Protein AF-A0A7S4M6W8-F1 (afdb_monomer_lite)

Sequence (230 aa):
HLPHRAFRHGDHRHPLLRFLPRLPRRGLLEPSICRCCLRSYTDGRTRPWEEEPMRSIRCEGPLTSLHRLLPAITWGYAMVDIVDSFTLGNDFLMHGTMLGAVMGTVCELGVPHTITPMLIMEVSTIPLNLTGATFLPQIAILVAQLMFAVLFFIIRILLVPLLWARWVKTFYEEEAIEKDNVCFPHWFIYVVLVFGVLFHSLNFYWFRKVVRKIKRKLVGEEKMTDGKME

Secondary structure (DSSP, 8-state):
---PPP--------GGGS----PPPSSS---HHHHHHHHHHH-----TTS-TTHHHHHHS----HHHHHHHHHHHHHHHHHHHHHHHH-HHHHHHHHHHHHHHHHHHHTT-GGGGHHHHHHHHTHHHHHHTT-TTS-HHHHHHHHHHHHHHIIIIIIIIHHHHHHHHHHHHHHHHHH-TT--SS-TTHHHHHHHHHHHHHHHHHHHHHHHHHHHHHHHHTSS-TT-----

InterPro domains:
  IPR006634 TRAM/LAG1/CLN8 homology domain [PF03798] (69-212)
  IPR050846 TLC domain-containing [PTHR13439] (65-218)

Structure (mmCIF, N/CA/C/O backbone):
data_AF-A0A7S4M6W8-F1
#
_entry.id   AF-A0A7S4M6W8-F1
#
loop_
_atom_site.group_PDB
_atom_site.id
_atom_site.type_symbol
_atom_site.label_atom_id
_atom_site.label_alt_id
_atom_site.label_comp_id
_atom_site.label_asym_id
_atom_site.label_entity_id
_atom_site.label_seq_id
_atom_site.pdbx_PDB_ins_code
_atom_site.Cartn_x
_atom_site.Cartn_y
_atom_site.Cartn_z
_atom_site.occupancy
_atom_site.B_iso_or_equiv
_atom_site.auth_seq_id
_atom_site.auth_comp_id
_atom_site.auth_asym_id
_atom_site.auth_atom_id
_atom_site.pdbx_PDB_model_num
ATOM 1 N N . HIS A 1 1 ? -28.619 -12.827 49.825 1.00 39.78 1 HIS A N 1
ATOM 2 C CA . HIS A 1 1 ? -28.661 -14.082 49.050 1.00 39.78 1 HIS A CA 1
ATOM 3 C C . HIS A 1 1 ? -28.299 -13.800 47.597 1.00 39.78 1 HIS A C 1
ATOM 5 O O . HIS A 1 1 ? -29.129 -13.312 46.845 1.00 39.78 1 HIS A O 1
ATOM 11 N N . LEU A 1 2 ? -27.036 -14.038 47.240 1.00 32.41 2 LEU A N 1
ATOM 12 C CA . LEU A 1 2 ? -26.495 -13.970 45.877 1.00 32.41 2 LEU A CA 1
ATOM 13 C C . LEU A 1 2 ? -26.418 -15.397 45.317 1.00 32.41 2 LEU A C 1
ATOM 15 O O . LEU A 1 2 ? -25.960 -16.277 46.050 1.00 32.41 2 LEU A O 1
ATOM 19 N N . PRO A 1 3 ? -26.789 -15.662 44.053 1.00 46.84 3 PRO A N 1
ATOM 20 C CA . PRO A 1 3 ? -26.442 -16.921 43.426 1.00 46.84 3 PRO A CA 1
ATOM 21 C C . PRO A 1 3 ? -25.065 -16.802 42.764 1.00 46.84 3 PRO A C 1
ATOM 23 O O . PRO A 1 3 ? -24.874 -16.095 41.775 1.00 46.84 3 PRO A O 1
ATOM 26 N N . HIS A 1 4 ? -24.108 -17.541 43.321 1.00 35.59 4 HIS A N 1
ATOM 27 C CA . HIS A 1 4 ? -22.860 -17.910 42.666 1.00 35.59 4 HIS A CA 1
ATOM 28 C C . HIS A 1 4 ? -23.165 -18.686 41.375 1.00 35.59 4 HIS A C 1
ATOM 30 O O . HIS A 1 4 ? -23.693 -19.797 41.426 1.00 35.59 4 HIS A O 1
ATOM 36 N N . ARG A 1 5 ? -22.797 -18.137 40.211 1.00 36.91 5 ARG A N 1
ATOM 37 C CA . ARG A 1 5 ? -22.629 -18.923 38.980 1.00 36.91 5 ARG A CA 1
ATOM 38 C C . ARG A 1 5 ? -21.146 -19.171 38.749 1.00 36.91 5 ARG A C 1
ATOM 40 O O . ARG A 1 5 ? -20.362 -18.244 38.576 1.00 36.91 5 ARG A O 1
ATOM 47 N N . ALA A 1 6 ? -20.802 -20.452 38.783 1.00 36.75 6 ALA A N 1
ATOM 48 C CA . ALA A 1 6 ? -19.480 -20.995 38.545 1.00 36.75 6 ALA A CA 1
ATOM 49 C C . ALA A 1 6 ? -18.972 -20.645 37.136 1.00 36.75 6 ALA A C 1
ATOM 51 O O . ALA A 1 6 ? -19.606 -20.978 36.133 1.00 36.75 6 ALA A O 1
ATOM 52 N N . PHE A 1 7 ? -17.799 -20.018 37.075 1.00 34.72 7 PHE A N 1
ATOM 53 C CA . PHE A 1 7 ? -16.993 -19.922 35.865 1.00 34.72 7 PHE A CA 1
ATOM 54 C C . PHE A 1 7 ? -16.335 -21.287 35.623 1.00 34.72 7 PHE A C 1
ATOM 56 O O . PHE A 1 7 ? -15.444 -21.700 36.363 1.00 34.72 7 PHE A O 1
ATOM 63 N N . ARG A 1 8 ? -16.790 -22.013 34.595 1.00 33.91 8 ARG A N 1
ATOM 64 C CA . ARG A 1 8 ? -16.026 -23.134 34.034 1.00 33.91 8 ARG A CA 1
ATOM 65 C C . ARG A 1 8 ? -14.854 -22.554 33.251 1.00 33.91 8 ARG A C 1
ATOM 67 O O . ARG A 1 8 ? -15.070 -21.826 32.286 1.00 33.91 8 ARG A O 1
ATOM 74 N N . HIS A 1 9 ? -13.636 -22.924 33.633 1.00 38.00 9 HIS A N 1
ATOM 75 C CA . HIS A 1 9 ? -12.463 -22.810 32.773 1.00 38.00 9 HIS A CA 1
ATOM 76 C C . HIS A 1 9 ? -12.673 -23.698 31.539 1.00 38.00 9 HIS A C 1
ATOM 78 O O . HIS A 1 9 ? -12.485 -24.912 31.586 1.00 38.00 9 HIS A O 1
ATOM 84 N N . GLY A 1 10 ? -13.137 -23.087 30.451 1.00 36.44 10 GLY A N 1
ATOM 85 C CA . GLY A 1 10 ? -13.093 -23.671 29.119 1.00 36.44 10 GLY A CA 1
ATOM 86 C C . GLY A 1 10 ? -11.671 -23.563 28.586 1.00 36.44 10 GLY A C 1
ATOM 87 O O . GLY A 1 10 ? -11.146 -22.464 28.431 1.00 36.44 10 GLY A O 1
ATOM 88 N N . ASP A 1 11 ? -11.055 -24.715 28.352 1.00 40.75 11 ASP A N 1
ATOM 89 C CA . ASP A 1 11 ? -9.754 -24.889 27.716 1.00 40.75 11 ASP A CA 1
ATOM 90 C C . ASP A 1 11 ? -9.796 -24.277 26.297 1.00 40.75 11 ASP A C 1
ATOM 92 O O . ASP A 1 11 ? -10.272 -24.895 25.342 1.00 40.75 11 ASP A O 1
ATOM 96 N N . HIS A 1 12 ? -9.365 -23.017 26.159 1.00 41.38 12 HIS A N 1
ATOM 97 C CA . HIS A 1 12 ? -9.234 -22.318 24.879 1.00 41.38 12 HIS A CA 1
ATOM 98 C C . HIS A 1 12 ? -8.001 -22.833 24.125 1.00 41.38 12 HIS A C 1
ATOM 100 O O . HIS A 1 12 ? -7.010 -22.132 23.929 1.00 41.38 12 HIS A O 1
ATOM 106 N N . ARG A 1 13 ? -8.072 -24.072 23.637 1.00 40.22 13 ARG A N 1
ATOM 107 C CA . ARG A 1 13 ? -7.228 -24.479 22.513 1.00 40.22 13 ARG A CA 1
ATOM 108 C C . ARG A 1 13 ? -7.772 -23.802 21.262 1.00 40.22 13 ARG A C 1
ATOM 110 O O . ARG A 1 13 ? -8.852 -24.141 20.783 1.00 40.22 13 ARG A O 1
ATOM 117 N N . HIS A 1 14 ? -7.026 -22.821 20.759 1.00 39.66 14 HIS A N 1
ATOM 118 C CA . HIS A 1 14 ? -7.289 -22.146 19.490 1.00 39.66 14 HIS A CA 1
ATOM 119 C C . HIS A 1 14 ? -7.621 -23.165 18.375 1.00 39.66 14 HIS A C 1
ATOM 121 O O . HIS A 1 14 ? -6.799 -24.039 18.090 1.00 39.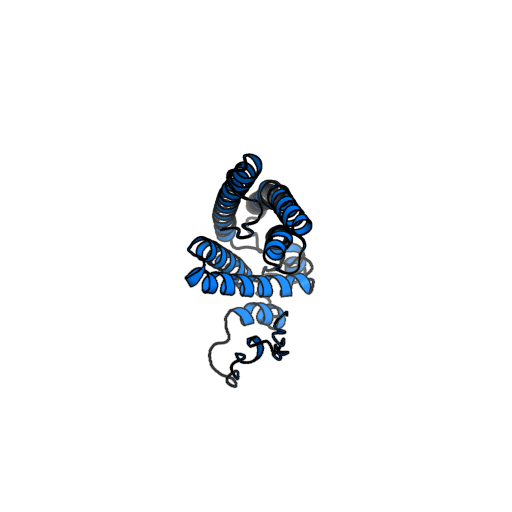66 14 HIS A O 1
ATOM 127 N N . PRO A 1 15 ? -8.771 -23.046 17.684 1.00 43.31 15 PRO A N 1
ATOM 128 C CA . PRO A 1 15 ? -9.118 -23.926 16.566 1.00 43.31 15 PRO A CA 1
ATOM 129 C C . PRO A 1 15 ? -8.304 -23.661 15.281 1.00 43.31 15 PRO A C 1
ATOM 131 O O . PRO A 1 15 ? -8.446 -24.395 14.306 1.00 43.31 15 PRO A O 1
ATOM 134 N N . LEU A 1 16 ? -7.397 -22.678 15.277 1.00 40.50 16 LEU A N 1
ATOM 135 C CA . LEU A 1 16 ? -6.610 -22.283 14.099 1.00 40.50 16 LEU A CA 1
ATOM 136 C C . LEU A 1 16 ? -5.467 -23.242 13.714 1.00 40.50 16 LEU A C 1
ATOM 138 O O . LEU A 1 16 ? -4.883 -23.081 12.650 1.00 40.50 16 LEU A O 1
ATOM 142 N N . LEU A 1 17 ? -5.168 -24.271 14.513 1.00 39.12 17 LEU A N 1
ATOM 143 C CA . LEU A 1 17 ? -4.114 -25.253 14.196 1.00 39.12 17 LEU A CA 1
ATOM 144 C C . LEU A 1 17 ? -4.630 -26.589 13.630 1.00 39.12 17 LEU A C 1
ATOM 146 O O . LEU A 1 17 ? -3.831 -27.483 13.361 1.00 39.12 17 LEU A O 1
ATOM 150 N N . ARG A 1 18 ? -5.946 -26.751 13.412 1.00 38.97 18 ARG A N 1
ATOM 151 C CA . ARG A 1 18 ? -6.527 -27.981 12.821 1.00 38.97 18 ARG A CA 1
ATOM 152 C C . ARG A 1 18 ? -6.808 -27.920 11.318 1.00 38.97 18 ARG A C 1
ATOM 154 O O . ARG A 1 18 ? -7.205 -28.934 10.755 1.00 38.97 18 ARG A O 1
ATOM 161 N N . PHE A 1 19 ? -6.539 -26.792 10.665 1.00 41.28 19 PHE A N 1
ATOM 162 C CA . PHE A 1 19 ? -6.680 -26.626 9.214 1.00 41.28 19 PHE A CA 1
ATOM 163 C C . PHE A 1 19 ? -5.331 -26.436 8.506 1.00 41.28 19 PHE A C 1
ATOM 165 O O . PHE A 1 19 ? -5.226 -25.679 7.549 1.00 41.28 19 PHE A O 1
ATOM 172 N N . LEU A 1 20 ? -4.287 -27.145 8.946 1.00 35.25 20 LEU A N 1
ATOM 173 C CA . LEU A 1 20 ? -3.143 -27.409 8.073 1.00 35.25 20 LEU A CA 1
ATOM 174 C C . LEU A 1 20 ? -3.457 -28.683 7.276 1.00 35.25 20 LEU A C 1
ATOM 176 O O . LEU A 1 20 ? -3.350 -29.781 7.835 1.00 35.25 20 LEU A O 1
ATOM 180 N N . PRO A 1 21 ? -3.902 -28.585 6.007 1.00 38.28 21 PRO A N 1
ATOM 181 C CA . PRO A 1 21 ? -4.079 -29.765 5.177 1.00 38.28 21 PRO A CA 1
ATOM 182 C C . PRO A 1 21 ? -2.747 -30.514 5.092 1.00 38.28 21 PRO A C 1
ATOM 184 O O . PRO A 1 21 ? -1.687 -29.914 4.909 1.00 38.28 21 PRO A O 1
ATOM 187 N N . ARG A 1 22 ? -2.800 -31.844 5.231 1.00 39.38 22 ARG A N 1
ATOM 188 C CA . ARG A 1 22 ? -1.673 -32.720 4.899 1.00 39.38 22 ARG A CA 1
ATOM 189 C C . ARG A 1 22 ? -1.310 -32.455 3.439 1.00 39.38 22 ARG A C 1
ATOM 191 O O . ARG A 1 22 ? -2.032 -32.881 2.542 1.00 39.38 22 ARG A O 1
ATOM 198 N N . LEU A 1 23 ? -0.224 -31.713 3.227 1.00 37.19 23 LEU A N 1
ATOM 199 C CA . LEU A 1 23 ? 0.267 -31.361 1.901 1.00 37.19 23 LEU A CA 1
ATOM 200 C C . LEU A 1 23 ? 0.538 -32.649 1.102 1.00 37.19 23 LEU A C 1
ATOM 202 O O . LEU A 1 23 ? 1.263 -33.524 1.592 1.00 37.19 23 LEU A O 1
ATOM 206 N N . PRO A 1 24 ? -0.041 -32.798 -0.102 1.00 39.66 24 PRO A N 1
ATOM 207 C CA . PRO A 1 24 ? 0.213 -33.950 -0.948 1.00 39.66 24 PRO A CA 1
ATOM 208 C C . PRO A 1 24 ? 1.688 -33.969 -1.365 1.00 39.66 24 PRO A C 1
ATOM 210 O O . PRO A 1 24 ? 2.269 -32.959 -1.767 1.00 39.66 24 PRO A O 1
ATOM 213 N N . ARG A 1 25 ? 2.313 -35.144 -1.247 1.00 49.31 25 ARG A N 1
ATOM 214 C CA . ARG A 1 25 ? 3.680 -35.388 -1.717 1.00 49.31 25 ARG A CA 1
ATOM 215 C C . ARG A 1 25 ? 3.741 -35.196 -3.235 1.00 49.31 25 ARG A C 1
ATOM 217 O O . ARG A 1 25 ? 3.102 -35.948 -3.956 1.00 49.31 25 ARG A O 1
ATOM 224 N N . ARG A 1 26 ? 4.582 -34.241 -3.656 1.00 48.56 26 ARG A N 1
ATOM 225 C CA . ARG A 1 26 ? 5.278 -34.122 -4.954 1.00 48.56 26 ARG A CA 1
ATOM 226 C C . ARG A 1 26 ? 4.415 -34.401 -6.196 1.00 48.56 26 ARG A C 1
ATOM 228 O O . ARG A 1 26 ? 4.288 -35.549 -6.601 1.00 48.56 26 ARG A O 1
ATOM 235 N N . GLY A 1 27 ? 3.948 -33.345 -6.870 1.00 50.72 27 GLY A N 1
ATOM 236 C CA . GLY A 1 27 ? 3.646 -33.460 -8.305 1.00 50.72 27 GLY A CA 1
ATOM 237 C C . GLY A 1 27 ? 2.566 -32.562 -8.905 1.00 50.72 27 GLY A C 1
ATOM 238 O O . GLY A 1 27 ? 2.425 -32.579 -10.121 1.00 50.72 27 GLY A O 1
ATOM 239 N N . LEU A 1 28 ? 1.814 -31.775 -8.132 1.00 44.62 28 LEU A N 1
ATOM 240 C CA . LEU A 1 28 ? 0.745 -30.938 -8.689 1.00 44.62 28 LEU A CA 1
ATOM 241 C C . LEU A 1 28 ? 0.795 -29.518 -8.139 1.00 44.62 28 LEU A C 1
ATOM 243 O O . LEU A 1 28 ? 0.773 -29.327 -6.929 1.00 44.62 28 LEU A O 1
ATOM 247 N N . LEU A 1 29 ? 0.854 -28.565 -9.076 1.00 43.75 29 LEU A N 1
ATOM 248 C CA . LEU A 1 29 ? 0.891 -27.119 -8.881 1.00 43.75 29 LEU A CA 1
ATOM 249 C C . LEU A 1 29 ? 1.910 -26.674 -7.830 1.00 43.75 29 LEU A C 1
ATOM 251 O O . LEU A 1 29 ? 1.569 -26.460 -6.671 1.00 43.75 29 LEU A O 1
ATOM 255 N N . GLU A 1 30 ? 3.152 -26.426 -8.254 1.00 42.91 30 GLU A N 1
ATOM 256 C CA . GLU A 1 30 ? 3.925 -25.401 -7.553 1.00 42.91 30 GLU A CA 1
ATOM 257 C C . GLU A 1 30 ? 3.116 -24.101 -7.642 1.00 42.91 30 GLU A C 1
ATOM 259 O O . GLU A 1 30 ? 2.930 -23.588 -8.756 1.00 42.91 30 GLU A O 1
ATOM 264 N N . PRO A 1 31 ? 2.605 -23.573 -6.515 1.00 52.12 31 PRO A N 1
ATOM 265 C CA . PRO A 1 31 ? 1.952 -22.281 -6.531 1.00 52.12 31 PRO A CA 1
ATOM 266 C C . PRO A 1 31 ? 2.977 -21.289 -7.081 1.00 52.12 31 PRO A C 1
ATOM 268 O O . PRO A 1 31 ? 4.129 -21.292 -6.644 1.00 52.12 31 PRO A O 1
ATOM 271 N N . SER A 1 32 ? 2.584 -20.441 -8.029 1.00 52.75 32 SER A N 1
ATOM 272 C CA . SER A 1 32 ? 3.410 -19.342 -8.560 1.00 52.75 32 SER A CA 1
ATOM 273 C C . SER A 1 32 ? 4.085 -18.516 -7.451 1.00 52.75 32 SER A C 1
ATOM 275 O O . SER A 1 32 ? 5.191 -18.021 -7.635 1.00 52.75 32 SER A O 1
ATOM 277 N N . ILE A 1 33 ? 3.475 -18.493 -6.262 1.00 52.38 33 ILE A N 1
ATOM 278 C CA . ILE A 1 33 ? 3.997 -17.951 -5.000 1.00 52.38 33 ILE A CA 1
ATOM 279 C C . ILE A 1 33 ? 5.397 -18.496 -4.661 1.00 52.38 33 ILE A C 1
ATOM 281 O O . ILE A 1 33 ? 6.290 -17.733 -4.303 1.00 52.38 33 ILE A O 1
ATOM 285 N N . CYS A 1 34 ? 5.622 -19.808 -4.802 1.00 50.84 34 CYS A N 1
ATOM 286 C CA . CYS A 1 34 ? 6.923 -20.423 -4.529 1.00 50.84 34 CYS A CA 1
ATOM 287 C C . CYS A 1 34 ? 7.956 -20.060 -5.595 1.00 50.84 34 CYS A C 1
ATOM 289 O O . CYS A 1 34 ? 9.140 -19.961 -5.284 1.00 50.84 34 CYS A O 1
ATOM 291 N N . ARG A 1 35 ? 7.523 -19.798 -6.834 1.00 58.22 35 ARG A N 1
ATOM 292 C CA . ARG A 1 35 ? 8.435 -19.517 -7.944 1.00 58.22 35 ARG A CA 1
ATOM 293 C C . ARG A 1 35 ? 9.221 -18.225 -7.735 1.00 58.22 35 ARG A C 1
ATOM 295 O O . ARG A 1 35 ? 10.394 -18.221 -8.063 1.00 58.22 35 ARG A O 1
ATOM 302 N N . CYS A 1 36 ? 8.679 -17.185 -7.104 1.00 56.88 36 CYS A N 1
ATOM 303 C CA . CYS A 1 36 ? 9.479 -15.982 -6.820 1.00 56.88 36 CYS A CA 1
ATOM 304 C C . CYS A 1 36 ? 10.495 -16.151 -5.698 1.00 56.88 36 CYS A C 1
ATOM 306 O O . CYS A 1 36 ? 11.610 -15.648 -5.807 1.00 56.88 36 CYS A O 1
ATOM 308 N N . CYS A 1 37 ? 10.162 -16.907 -4.651 1.00 55.12 37 CYS A N 1
ATOM 309 C CA . CYS A 1 37 ? 11.130 -17.213 -3.598 1.00 55.12 37 CYS A CA 1
ATOM 310 C C . CYS A 1 37 ? 12.209 -18.202 -4.074 1.00 55.12 37 CYS A C 1
ATOM 312 O O . CYS A 1 37 ? 13.367 -18.071 -3.681 1.00 55.12 37 CYS A O 1
ATOM 314 N N . LEU A 1 38 ? 11.851 -19.170 -4.928 1.00 53.84 38 LEU A N 1
ATOM 315 C CA . LEU A 1 38 ? 12.763 -20.205 -5.429 1.00 53.84 38 LEU A CA 1
ATOM 316 C C . LEU A 1 38 ? 13.567 -19.778 -6.662 1.00 53.84 38 LEU A C 1
ATOM 318 O O . LEU A 1 38 ? 14.723 -20.183 -6.778 1.00 53.84 38 LEU A O 1
ATOM 322 N N . ARG A 1 39 ? 13.025 -18.952 -7.568 1.00 54.88 39 ARG A N 1
ATOM 323 C CA . ARG A 1 39 ? 13.734 -18.508 -8.785 1.00 54.88 39 ARG A CA 1
ATOM 324 C C . ARG A 1 39 ? 14.909 -17.595 -8.448 1.00 54.88 39 ARG A C 1
ATOM 326 O O . ARG A 1 39 ? 15.982 -17.803 -9.00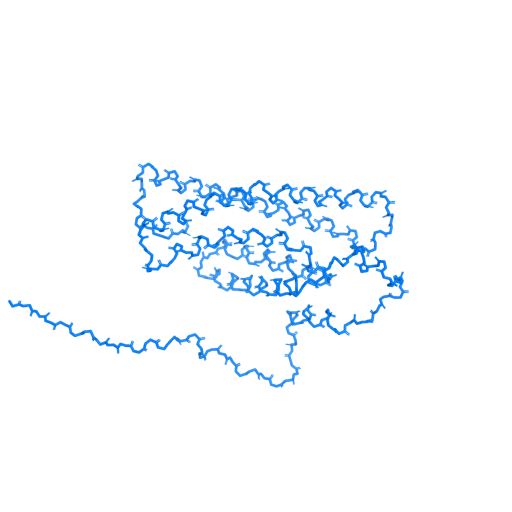0 1.00 54.88 39 ARG A O 1
ATOM 333 N N . SER A 1 40 ? 14.776 -16.722 -7.443 1.00 50.78 40 SER A N 1
ATOM 334 C CA . SER A 1 40 ? 15.923 -15.982 -6.883 1.00 50.78 40 SER A CA 1
ATOM 335 C C . SER A 1 40 ? 17.007 -16.878 -6.267 1.00 50.78 40 SER A C 1
ATOM 337 O O . SER A 1 40 ? 18.100 -16.390 -6.002 1.00 50.78 40 SER A O 1
ATOM 339 N N . TYR A 1 41 ? 16.723 -18.155 -5.990 1.00 48.66 41 TYR A N 1
ATOM 340 C CA . TYR A 1 41 ? 17.685 -19.082 -5.386 1.00 48.66 41 TYR A CA 1
ATOM 341 C C . TYR A 1 41 ? 18.287 -20.077 -6.390 1.00 48.66 41 TYR A C 1
ATOM 343 O O . TYR A 1 41 ? 19.358 -20.621 -6.143 1.00 48.66 41 TYR A O 1
ATOM 351 N N . THR A 1 42 ? 17.605 -20.345 -7.506 1.00 50.75 42 THR A N 1
ATOM 352 C CA . THR A 1 42 ? 17.945 -21.456 -8.415 1.00 50.75 42 THR A CA 1
ATOM 353 C C . THR A 1 42 ? 18.375 -21.012 -9.809 1.00 50.75 42 THR A C 1
ATOM 355 O O . THR A 1 42 ? 19.039 -21.784 -10.500 1.00 50.75 42 THR A O 1
ATOM 358 N N . ASP A 1 43 ? 18.056 -19.784 -10.223 1.00 48.81 43 ASP A N 1
ATOM 359 C CA . ASP A 1 43 ? 18.339 -19.301 -11.574 1.00 48.81 43 ASP A CA 1
ATOM 360 C C . ASP A 1 43 ? 19.615 -18.447 -11.605 1.00 48.81 43 ASP A C 1
ATOM 362 O O . ASP A 1 43 ? 19.593 -17.249 -11.852 1.00 48.81 43 ASP A O 1
ATOM 366 N N . GLY A 1 44 ? 20.756 -19.095 -11.366 1.00 48.94 44 GLY A N 1
ATOM 367 C CA . GLY A 1 44 ? 22.075 -18.571 -11.739 1.00 48.94 44 GLY A CA 1
ATOM 368 C C . GLY A 1 44 ? 22.351 -18.668 -13.249 1.00 48.94 44 GLY A C 1
ATOM 369 O O . GLY A 1 44 ? 23.509 -18.665 -13.657 1.00 48.94 44 GLY A O 1
ATOM 370 N N . ARG A 1 45 ? 21.320 -18.830 -14.098 1.00 46.84 45 ARG A N 1
ATOM 371 C CA . ARG A 1 45 ? 21.474 -18.762 -15.556 1.00 46.84 45 ARG A CA 1
ATOM 372 C C . ARG A 1 45 ? 21.289 -17.319 -15.993 1.00 46.84 45 ARG A C 1
ATOM 374 O O . ARG A 1 45 ? 20.191 -16.850 -16.287 1.00 46.84 45 ARG A O 1
ATOM 381 N N . THR A 1 46 ? 22.416 -16.632 -16.024 1.00 46.38 46 THR A N 1
ATOM 382 C CA . THR A 1 46 ? 22.631 -15.370 -16.719 1.00 46.38 46 THR A CA 1
ATOM 383 C C . THR A 1 46 ? 21.952 -15.378 -18.092 1.00 46.38 46 THR A C 1
ATOM 385 O O . THR A 1 46 ? 22.133 -16.287 -18.906 1.00 46.38 46 THR A O 1
ATOM 388 N N . ARG A 1 47 ? 21.146 -14.344 -18.372 1.00 48.72 47 ARG A N 1
ATOM 389 C CA . ARG A 1 47 ? 20.821 -14.009 -19.762 1.00 48.72 47 ARG A CA 1
ATOM 390 C C . ARG A 1 47 ? 22.156 -13.655 -20.445 1.00 48.72 47 ARG A C 1
ATOM 392 O O . ARG A 1 47 ? 22.905 -12.889 -19.849 1.00 48.72 47 ARG A O 1
ATOM 399 N N . PRO A 1 48 ? 22.466 -14.168 -21.649 1.00 50.97 48 PRO A N 1
ATOM 400 C CA . PRO A 1 48 ? 23.810 -14.082 -22.238 1.00 50.97 48 PRO A CA 1
ATOM 401 C C . PRO A 1 48 ? 24.321 -12.671 -22.585 1.00 50.97 48 PRO A C 1
ATOM 403 O O . PRO A 1 48 ? 25.420 -12.549 -23.112 1.00 50.97 48 PRO A O 1
ATOM 406 N N . TRP A 1 49 ? 23.532 -11.621 -22.354 1.00 49.16 49 TRP A N 1
ATOM 407 C CA . TRP A 1 49 ? 23.745 -10.295 -22.944 1.00 49.16 49 TRP A CA 1
ATOM 408 C C . TRP A 1 49 ? 24.174 -9.218 -21.940 1.00 49.16 49 TRP A C 1
ATOM 410 O O . TRP A 1 49 ? 24.414 -8.088 -22.346 1.00 49.16 49 TRP A O 1
ATOM 420 N N . GLU A 1 50 ? 24.286 -9.549 -20.652 1.00 50.50 50 GLU A N 1
ATOM 421 C CA . GLU A 1 50 ? 24.857 -8.654 -19.641 1.00 50.50 50 GLU A CA 1
ATOM 422 C C . GLU A 1 50 ? 25.866 -9.413 -18.789 1.00 50.50 50 GLU A C 1
ATOM 424 O O . GLU A 1 50 ? 25.519 -10.361 -18.082 1.00 50.50 50 GLU A O 1
ATOM 429 N N . GLU A 1 51 ? 27.121 -8.979 -18.855 1.00 50.28 51 GLU A N 1
ATOM 430 C CA . GLU A 1 51 ? 28.172 -9.457 -17.970 1.00 50.28 51 GLU A CA 1
ATOM 431 C C . GLU A 1 51 ? 27.877 -8.971 -16.539 1.00 50.28 51 GLU A C 1
ATOM 433 O O . GLU A 1 51 ? 27.746 -7.772 -16.264 1.00 50.28 51 GLU A O 1
ATOM 438 N N . GLU A 1 52 ? 27.759 -9.907 -15.593 1.00 42.69 52 GLU A N 1
ATOM 439 C CA . GLU A 1 52 ? 27.927 -9.569 -14.180 1.00 42.69 52 GLU A CA 1
ATOM 440 C C . GLU A 1 52 ? 29.313 -8.921 -14.011 1.00 42.69 52 GLU A C 1
ATOM 442 O O . GLU A 1 52 ? 30.282 -9.417 -14.589 1.00 42.69 52 GLU A O 1
ATOM 447 N N . PRO A 1 53 ? 29.446 -7.806 -13.267 1.00 53.84 53 PRO A N 1
ATOM 448 C CA . PRO A 1 53 ? 28.607 -7.403 -12.133 1.00 53.84 53 PRO A CA 1
ATOM 449 C C . PRO A 1 53 ? 27.663 -6.211 -12.386 1.00 53.84 53 PRO A C 1
ATOM 451 O O . PRO A 1 53 ? 26.910 -5.833 -11.488 1.00 53.84 53 PRO A O 1
ATOM 454 N N . MET A 1 54 ? 27.685 -5.595 -13.572 1.00 52.12 54 MET A N 1
ATOM 455 C CA . MET A 1 54 ? 27.016 -4.303 -13.817 1.00 52.12 54 MET A CA 1
ATOM 456 C C . MET A 1 54 ? 25.494 -4.379 -13.666 1.00 52.12 54 MET A C 1
ATOM 458 O O . MET A 1 54 ? 24.885 -3.467 -13.108 1.00 52.12 54 MET A O 1
ATOM 462 N N . ARG A 1 55 ? 24.895 -5.500 -14.075 1.00 58.16 55 ARG A N 1
ATOM 463 C CA . ARG A 1 55 ? 23.461 -5.765 -13.919 1.00 58.16 55 ARG A CA 1
ATOM 464 C C . ARG A 1 55 ? 23.032 -5.830 -12.455 1.00 58.16 55 ARG A C 1
ATOM 466 O O . ARG A 1 55 ? 22.022 -5.240 -12.089 1.00 58.16 55 ARG A O 1
ATOM 473 N N . SER A 1 56 ? 23.810 -6.506 -11.610 1.00 55.69 56 SER A N 1
ATOM 474 C CA . SER A 1 56 ? 23.524 -6.575 -10.175 1.00 55.69 56 SER A CA 1
ATOM 475 C C . SER A 1 56 ? 23.674 -5.191 -9.538 1.00 55.69 56 SER A C 1
ATOM 477 O O . SER A 1 56 ? 22.793 -4.734 -8.827 1.00 55.69 56 SER A O 1
ATOM 479 N N . ILE A 1 57 ? 24.721 -4.447 -9.902 1.00 57.09 57 ILE A N 1
ATOM 480 C CA . ILE A 1 57 ? 24.982 -3.106 -9.359 1.00 57.09 57 ILE A CA 1
ATOM 481 C C . ILE A 1 57 ? 23.908 -2.080 -9.772 1.00 57.09 57 ILE A C 1
ATOM 483 O O . ILE A 1 57 ? 23.551 -1.226 -8.961 1.00 57.09 57 ILE A O 1
ATOM 487 N N . ARG A 1 58 ? 23.395 -2.141 -11.011 1.00 63.25 58 ARG A N 1
ATOM 488 C CA . ARG A 1 58 ? 22.387 -1.195 -11.528 1.00 63.25 58 ARG A CA 1
ATOM 489 C C . ARG A 1 58 ? 20.943 -1.620 -11.249 1.00 63.25 58 ARG A C 1
ATOM 491 O O . ARG A 1 58 ? 20.130 -0.774 -10.896 1.00 63.25 58 ARG A O 1
ATOM 498 N N . CYS A 1 59 ? 20.620 -2.904 -11.404 1.00 66.31 59 CYS A N 1
ATOM 499 C CA . CYS A 1 59 ? 19.241 -3.402 -11.396 1.00 66.31 59 CYS A CA 1
ATOM 500 C C . CYS A 1 59 ? 18.873 -4.201 -10.138 1.00 66.31 59 CYS A C 1
ATOM 502 O O . CYS A 1 59 ? 17.689 -4.371 -9.854 1.00 66.31 59 CYS A O 1
ATOM 504 N N . GLU A 1 60 ? 19.848 -4.715 -9.384 1.00 65.69 60 GLU A N 1
ATOM 505 C CA . GLU A 1 60 ? 19.617 -5.505 -8.172 1.00 65.69 60 GLU A CA 1
ATOM 506 C C . GLU A 1 60 ? 20.251 -4.802 -6.970 1.00 65.69 60 GLU A C 1
ATOM 508 O O . GLU A 1 60 ? 21.345 -5.134 -6.517 1.00 65.69 60 GLU A O 1
ATOM 513 N N . GLY A 1 61 ? 19.541 -3.820 -6.403 1.00 64.50 61 GLY A N 1
ATOM 514 C CA . GLY A 1 61 ? 19.961 -3.225 -5.131 1.00 64.50 61 GLY A CA 1
ATOM 515 C C . GLY A 1 61 ? 20.255 -4.306 -4.072 1.00 64.50 61 GLY A C 1
ATOM 516 O O . GLY A 1 61 ? 19.709 -5.410 -4.161 1.00 64.50 61 GLY A O 1
ATOM 517 N N . PRO A 1 62 ? 21.092 -4.027 -3.053 1.00 65.25 62 PRO A N 1
ATOM 518 C CA . PRO A 1 62 ? 21.558 -5.035 -2.101 1.00 65.25 62 PRO A CA 1
ATOM 519 C C . PRO A 1 62 ? 20.381 -5.798 -1.480 1.00 65.25 62 PRO A C 1
ATOM 521 O O . PRO A 1 62 ? 19.637 -5.283 -0.640 1.00 65.25 62 PRO A O 1
ATOM 524 N N . LEU A 1 63 ? 20.206 -7.047 -1.916 1.00 66.69 63 LEU A N 1
ATOM 525 C CA . LEU A 1 63 ? 19.109 -7.909 -1.497 1.00 66.69 63 LEU A CA 1
ATOM 526 C C . LEU A 1 63 ? 19.357 -8.368 -0.062 1.00 66.69 63 LEU A C 1
ATOM 528 O O . LEU A 1 63 ? 19.976 -9.403 0.183 1.00 66.69 63 LEU A O 1
ATOM 532 N N . THR A 1 64 ? 18.849 -7.615 0.909 1.00 80.75 64 THR A N 1
ATOM 533 C CA . THR A 1 64 ? 18.781 -8.125 2.282 1.00 80.75 64 THR A CA 1
ATOM 534 C C . THR A 1 64 ? 17.728 -9.234 2.365 1.00 80.75 64 THR A C 1
ATOM 536 O O . THR A 1 64 ? 16.756 -9.246 1.605 1.00 80.75 64 THR A O 1
ATOM 539 N N . SER A 1 65 ? 17.867 -10.155 3.324 1.00 82.44 65 SER A N 1
ATOM 540 C CA . SER A 1 65 ? 16.871 -11.215 3.564 1.00 82.44 65 SER A CA 1
ATOM 541 C C . SER A 1 65 ? 15.451 -10.661 3.750 1.00 82.44 65 SER A C 1
ATOM 543 O O . SER A 1 65 ? 14.475 -11.305 3.369 1.00 82.44 65 SER A O 1
ATOM 545 N N . LEU A 1 66 ? 15.337 -9.435 4.271 1.00 81.00 66 LEU A N 1
ATOM 546 C CA . LEU A 1 66 ? 14.069 -8.736 4.455 1.00 81.00 66 LEU A CA 1
ATOM 547 C C . LEU A 1 66 ? 13.383 -8.406 3.118 1.00 81.00 66 LEU A C 1
ATOM 549 O O . LEU A 1 66 ? 12.183 -8.627 2.995 1.00 81.00 66 LEU A O 1
ATOM 553 N N . HIS A 1 67 ? 14.133 -7.967 2.100 1.00 78.81 67 HIS A N 1
ATOM 554 C CA . HIS A 1 67 ? 13.591 -7.647 0.769 1.00 78.81 67 HIS A CA 1
ATOM 555 C C . HIS A 1 67 ? 12.998 -8.869 0.057 1.00 78.81 67 HIS A C 1
ATOM 557 O O . HIS A 1 67 ? 12.143 -8.724 -0.810 1.00 78.81 67 HIS A O 1
ATOM 563 N N . ARG A 1 68 ? 13.439 -10.077 0.426 1.00 77.81 68 ARG A N 1
ATOM 564 C CA . ARG A 1 68 ? 12.904 -11.335 -0.113 1.00 77.81 68 ARG A CA 1
ATOM 565 C C . ARG A 1 68 ? 11.667 -11.806 0.646 1.00 77.81 68 ARG A C 1
ATOM 567 O O . ARG A 1 68 ? 10.735 -12.323 0.041 1.00 77.81 68 ARG A O 1
ATOM 574 N N . LEU A 1 69 ? 11.670 -11.641 1.968 1.00 84.56 69 LEU A N 1
ATOM 575 C CA . LEU A 1 69 ? 10.589 -12.107 2.833 1.00 84.56 69 LEU A CA 1
ATOM 576 C C . LEU A 1 69 ? 9.341 -11.226 2.719 1.00 84.56 69 LEU A C 1
ATOM 578 O O . LEU A 1 69 ? 8.222 -11.732 2.697 1.00 84.56 69 LEU A O 1
ATOM 582 N N . LEU A 1 70 ? 9.542 -9.913 2.640 1.00 85.06 70 LEU A N 1
ATOM 583 C CA . LEU A 1 70 ? 8.470 -8.931 2.687 1.00 85.06 70 LEU A CA 1
ATOM 584 C C . LEU A 1 70 ? 7.417 -9.116 1.573 1.00 85.06 70 LEU A C 1
ATOM 586 O O . LEU A 1 70 ? 6.252 -9.293 1.919 1.00 85.06 70 LEU A O 1
ATOM 590 N N . PRO A 1 71 ? 7.768 -9.199 0.273 1.00 84.31 71 PRO A N 1
ATOM 591 C CA . PRO A 1 71 ? 6.771 -9.400 -0.783 1.00 84.31 71 PRO A CA 1
ATOM 592 C C . PRO A 1 71 ? 5.993 -10.712 -0.657 1.00 84.31 71 PRO A C 1
ATOM 594 O O . PR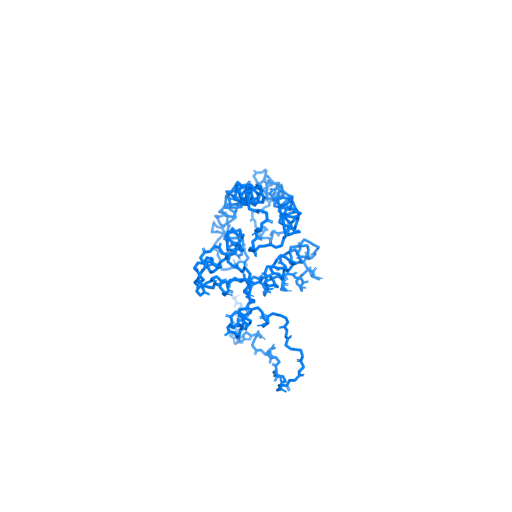O A 1 71 ? 4.820 -10.763 -1.010 1.00 84.31 71 PRO A O 1
ATOM 597 N N . ALA A 1 72 ? 6.615 -11.772 -0.130 1.00 85.31 72 ALA A N 1
ATOM 598 C CA . ALA A 1 72 ? 5.933 -13.044 0.101 1.00 85.31 72 ALA A CA 1
ATOM 599 C C . ALA A 1 72 ? 4.886 -12.932 1.221 1.00 85.31 72 ALA A C 1
ATOM 601 O O . ALA A 1 72 ? 3.778 -13.453 1.090 1.00 85.31 72 ALA A O 1
ATOM 602 N N . ILE A 1 73 ? 5.214 -12.215 2.301 1.00 88.50 73 ILE A N 1
ATOM 603 C CA . ILE A 1 73 ? 4.266 -11.911 3.380 1.00 88.50 73 ILE A CA 1
ATOM 604 C C . ILE A 1 73 ? 3.115 -11.056 2.839 1.00 88.50 73 ILE A C 1
ATOM 606 O O . ILE A 1 73 ? 1.950 -11.392 3.048 1.00 88.50 73 ILE A O 1
ATOM 610 N N . THR A 1 74 ? 3.429 -9.997 2.095 1.00 89.44 74 THR A N 1
ATOM 611 C CA . THR A 1 74 ? 2.437 -9.101 1.491 1.00 89.44 74 THR A CA 1
ATOM 612 C C . THR A 1 74 ? 1.532 -9.825 0.497 1.00 89.44 74 THR A C 1
ATOM 614 O O . THR A 1 74 ? 0.326 -9.590 0.482 1.00 89.44 74 THR A O 1
ATOM 617 N N . TRP A 1 75 ? 2.068 -10.772 -0.280 1.00 89.38 75 TRP A N 1
ATOM 618 C CA . TRP A 1 75 ? 1.256 -11.656 -1.118 1.00 89.38 75 TRP A CA 1
ATOM 619 C C . TRP A 1 75 ? 0.247 -12.458 -0.298 1.00 89.38 75 TRP A C 1
ATOM 621 O O . TRP A 1 75 ? -0.920 -12.566 -0.670 1.00 89.38 75 TRP A O 1
ATOM 631 N N . GLY A 1 76 ? 0.696 -13.018 0.828 1.00 90.56 76 GLY A N 1
ATOM 632 C CA . GLY A 1 76 ? -0.165 -13.739 1.760 1.00 90.56 76 GLY A CA 1
ATOM 633 C C . GLY A 1 76 ? -1.311 -12.866 2.268 1.00 90.56 76 GLY A C 1
ATOM 634 O O . GLY A 1 76 ? -2.462 -13.293 2.210 1.00 90.56 76 GLY A O 1
ATOM 635 N N . TYR A 1 77 ? -1.017 -11.629 2.677 1.00 90.00 77 TYR A N 1
ATOM 636 C CA . TYR A 1 77 ? -2.042 -10.662 3.084 1.00 90.00 77 TYR A CA 1
ATOM 637 C C . TYR A 1 77 ? -3.018 -10.328 1.955 1.00 90.00 77 TYR A C 1
ATOM 639 O O . TYR A 1 77 ? -4.222 -10.337 2.185 1.00 90.00 77 TYR A O 1
ATOM 647 N N . ALA A 1 78 ? -2.534 -10.133 0.727 1.00 92.62 78 ALA A N 1
ATOM 648 C CA . ALA A 1 78 ? -3.402 -9.898 -0.426 1.00 92.62 78 ALA A CA 1
ATOM 649 C C . ALA A 1 78 ? -4.407 -11.044 -0.643 1.00 92.62 78 ALA A C 1
ATOM 651 O O . ALA A 1 78 ? -5.571 -10.800 -0.956 1.00 92.62 78 ALA A O 1
ATOM 652 N N . MET A 1 79 ? -3.980 -12.298 -0.454 1.00 94.25 79 MET A N 1
ATOM 653 C CA . MET A 1 79 ? -4.876 -13.456 -0.558 1.00 94.25 79 MET A CA 1
ATOM 654 C C . MET A 1 79 ? -5.904 -13.489 0.574 1.00 94.25 79 MET A C 1
ATOM 656 O O . MET A 1 79 ? -7.068 -13.797 0.322 1.00 94.25 79 MET A O 1
ATOM 660 N N . VAL A 1 80 ? -5.491 -13.164 1.802 1.00 93.44 80 VAL A N 1
ATOM 661 C CA . VAL A 1 80 ? -6.407 -13.070 2.948 1.00 93.44 80 VAL A CA 1
ATOM 662 C C . VAL A 1 80 ? -7.452 -11.982 2.708 1.00 93.44 80 VAL A C 1
ATOM 664 O O . VAL A 1 80 ? -8.633 -12.270 2.844 1.00 93.44 80 VAL A O 1
ATOM 667 N N . ASP A 1 81 ? -7.060 -10.800 2.229 1.00 92.56 81 ASP A N 1
ATOM 668 C CA . ASP A 1 81 ? -7.992 -9.711 1.905 1.00 92.56 81 ASP A CA 1
ATOM 669 C C . ASP A 1 81 ? -9.023 -10.120 0.844 1.00 92.56 81 ASP A C 1
ATOM 671 O O . ASP A 1 81 ? -10.204 -9.787 0.950 1.00 92.56 81 ASP A O 1
ATOM 675 N N . ILE A 1 82 ? -8.605 -10.878 -0.176 1.00 95.12 82 ILE A N 1
ATOM 676 C CA . ILE A 1 82 ? -9.522 -11.402 -1.197 1.00 95.12 82 ILE A CA 1
ATOM 677 C C . ILE A 1 82 ? -10.524 -12.379 -0.572 1.00 95.12 82 ILE A C 1
ATOM 679 O O . ILE A 1 82 ? -11.709 -12.320 -0.893 1.00 95.12 82 ILE A O 1
ATOM 683 N N . VAL A 1 83 ? -10.085 -13.261 0.327 1.00 96.06 83 VAL A N 1
ATOM 684 C CA . VAL A 1 83 ? -10.982 -14.199 1.021 1.00 96.06 83 VAL A CA 1
ATOM 685 C C . VAL A 1 83 ? -11.926 -13.458 1.971 1.00 96.06 83 VAL A C 1
ATOM 687 O O . VAL A 1 83 ? -13.133 -13.700 1.962 1.00 96.06 83 VAL A O 1
ATOM 690 N N . ASP A 1 84 ? -11.413 -12.508 2.743 1.00 91.38 84 ASP A N 1
ATOM 691 C CA . ASP A 1 84 ? -12.210 -11.740 3.695 1.00 91.38 84 ASP A CA 1
ATOM 692 C C . ASP A 1 84 ? -13.210 -10.821 2.985 1.00 91.38 84 ASP A C 1
ATOM 694 O O . ASP A 1 84 ? -14.285 -10.546 3.526 1.00 91.38 84 ASP A O 1
ATOM 698 N N . SER A 1 85 ? -12.939 -10.428 1.737 1.00 95.31 85 SER A N 1
ATOM 699 C CA . SER A 1 85 ? -13.853 -9.614 0.930 1.00 95.31 85 SER A CA 1
ATOM 700 C C . SER A 1 85 ? -15.233 -10.238 0.714 1.00 95.31 85 SER A C 1
ATOM 702 O O . SER A 1 85 ? -16.218 -9.505 0.603 1.00 95.31 85 SER A O 1
ATOM 704 N N . PHE A 1 86 ? -15.347 -11.572 0.754 1.00 94.69 86 PHE A N 1
ATOM 705 C CA . PHE A 1 86 ? -16.641 -12.260 0.687 1.00 94.69 86 PHE A CA 1
ATOM 706 C C . PHE A 1 86 ? -17.537 -11.964 1.897 1.00 94.69 86 PHE A C 1
ATOM 708 O O . PHE A 1 86 ? -18.748 -12.165 1.827 1.00 94.69 86 PHE A O 1
ATOM 715 N N . THR A 1 87 ? -16.956 -11.485 2.999 1.00 94.44 87 THR A N 1
ATOM 716 C CA . THR A 1 87 ? -17.676 -11.157 4.236 1.00 94.44 87 THR A CA 1
ATOM 717 C C . THR A 1 87 ? -17.645 -9.666 4.568 1.00 94.44 87 THR A C 1
ATOM 719 O O . THR A 1 87 ? -18.636 -9.141 5.070 1.00 94.44 87 THR A O 1
ATOM 722 N N . LEU A 1 88 ? -16.542 -8.974 4.265 1.00 87.44 88 LEU A N 1
ATOM 723 C CA . LEU A 1 88 ? -16.300 -7.580 4.649 1.00 87.44 88 LEU A CA 1
ATOM 724 C C . LEU A 1 88 ? -16.584 -6.566 3.526 1.00 87.44 88 LEU A C 1
ATOM 726 O O . LEU A 1 88 ? -16.631 -5.365 3.785 1.00 87.44 88 LEU A O 1
ATOM 730 N N . GLY A 1 89 ? -16.807 -7.028 2.291 1.00 92.00 89 GLY A N 1
ATOM 731 C CA . GLY A 1 89 ? -17.246 -6.201 1.166 1.00 92.00 89 GLY A CA 1
ATOM 732 C C . GLY A 1 89 ? -16.155 -5.827 0.157 1.00 92.00 89 GLY A C 1
ATOM 733 O O . GLY A 1 89 ? -14.994 -6.229 0.243 1.00 92.00 89 GLY A O 1
ATOM 734 N N . ASN A 1 90 ? -16.557 -5.027 -0.836 1.00 91.00 90 ASN A N 1
ATOM 735 C CA . ASN A 1 90 ? -15.760 -4.750 -2.040 1.00 91.00 90 ASN A CA 1
ATOM 736 C C . ASN A 1 90 ? -14.470 -3.961 -1.778 1.00 91.00 90 ASN A C 1
ATOM 738 O O . ASN A 1 90 ? -13.536 -4.051 -2.573 1.00 91.00 90 ASN A O 1
ATOM 742 N N . ASP A 1 91 ? -14.401 -3.204 -0.682 1.00 87.56 91 ASP A N 1
ATOM 743 C CA . ASP A 1 91 ? -13.213 -2.429 -0.312 1.00 87.56 91 ASP A CA 1
ATOM 744 C C . ASP A 1 91 ? -11.995 -3.357 -0.103 1.00 87.56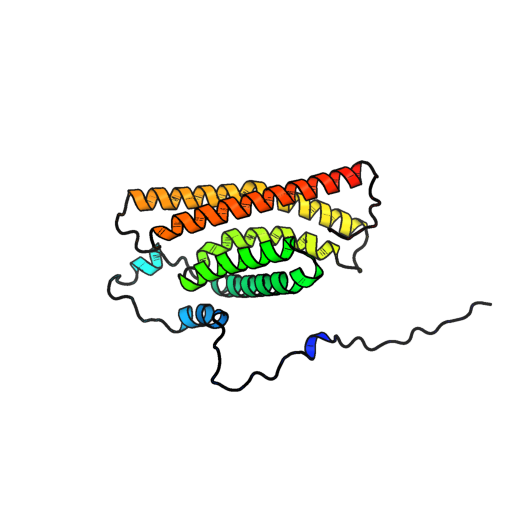 91 ASP A C 1
ATOM 746 O O . ASP A 1 91 ? -10.903 -3.066 -0.598 1.00 87.56 91 ASP A O 1
ATOM 750 N N . PHE A 1 92 ? -12.203 -4.519 0.530 1.00 88.62 92 PHE A N 1
ATOM 751 C CA . PHE A 1 92 ? -11.175 -5.549 0.724 1.00 88.62 92 PHE A CA 1
ATOM 752 C C . PHE A 1 92 ? -10.818 -6.261 -0.580 1.00 88.62 92 PHE A C 1
ATOM 754 O O . PHE A 1 92 ? -9.643 -6.514 -0.840 1.00 88.62 92 PHE A O 1
ATOM 761 N N . LEU A 1 93 ? -11.807 -6.514 -1.446 1.00 93.75 93 LEU A N 1
ATOM 762 C CA . LEU A 1 93 ? -11.561 -7.136 -2.748 1.00 93.75 93 LEU A CA 1
ATOM 763 C C . LEU A 1 93 ? -10.662 -6.248 -3.610 1.00 93.75 93 LEU A C 1
ATOM 765 O O . LEU A 1 93 ? -9.678 -6.723 -4.175 1.00 93.75 93 LEU A O 1
ATOM 769 N N . MET A 1 94 ? -10.980 -4.953 -3.701 1.00 90.75 94 MET A N 1
ATOM 770 C CA . MET A 1 94 ? -10.181 -3.991 -4.464 1.00 90.75 94 MET A CA 1
ATOM 771 C C . MET A 1 94 ? -8.766 -3.871 -3.896 1.00 90.75 94 MET A C 1
ATOM 773 O O . MET A 1 94 ? -7.804 -3.884 -4.659 1.00 90.75 94 MET A O 1
ATOM 777 N N . HIS A 1 95 ? -8.623 -3.801 -2.570 1.00 89.69 95 HIS A N 1
ATOM 778 C CA . HIS A 1 95 ? -7.311 -3.733 -1.931 1.00 89.69 95 HIS A CA 1
ATOM 779 C C . HIS A 1 95 ? -6.472 -4.993 -2.198 1.00 89.69 95 HIS A C 1
ATOM 781 O O . HIS A 1 95 ? -5.371 -4.888 -2.740 1.00 89.69 95 HIS A O 1
ATOM 787 N N . GLY A 1 96 ? -7.009 -6.179 -1.898 1.00 91.69 96 GLY A N 1
ATOM 788 C CA . GLY A 1 96 ? -6.305 -7.450 -2.066 1.00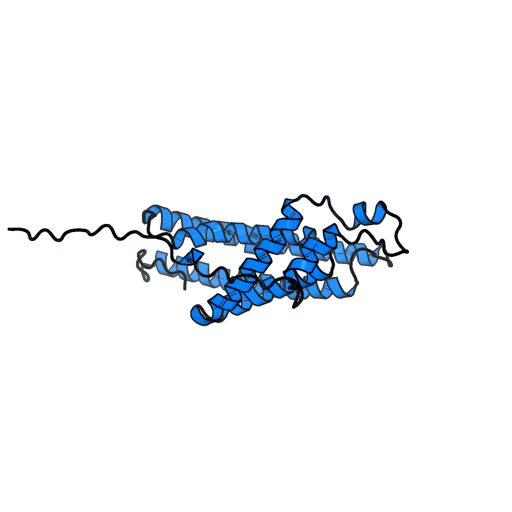 91.69 96 GLY A CA 1
ATOM 789 C C . GLY A 1 96 ? -5.959 -7.759 -3.524 1.00 91.69 96 GLY A C 1
ATOM 790 O O . GLY A 1 96 ? -4.837 -8.165 -3.820 1.00 91.69 96 GLY A O 1
ATOM 791 N N . THR A 1 97 ? -6.871 -7.500 -4.468 1.00 93.12 97 THR A N 1
ATOM 792 C CA . THR A 1 97 ? -6.595 -7.690 -5.906 1.00 93.12 97 THR A CA 1
ATOM 793 C C . THR A 1 97 ? -5.535 -6.730 -6.422 1.00 93.12 97 THR A C 1
ATOM 795 O O . THR A 1 97 ? -4.665 -7.146 -7.181 1.00 93.12 97 THR A O 1
ATOM 798 N N . MET A 1 98 ? -5.557 -5.467 -5.994 1.00 90.31 98 MET A N 1
ATOM 799 C CA . MET A 1 98 ? -4.558 -4.486 -6.404 1.00 90.31 98 MET A CA 1
ATOM 800 C C . MET A 1 98 ? -3.176 -4.814 -5.832 1.00 90.31 98 MET A C 1
ATOM 802 O O . MET A 1 98 ? -2.180 -4.786 -6.557 1.00 90.31 98 MET A O 1
ATOM 806 N N . LEU A 1 99 ? -3.123 -5.181 -4.551 1.00 90.69 99 LEU A N 1
ATOM 807 C CA . LEU A 1 99 ? -1.898 -5.603 -3.883 1.00 90.69 99 LEU A CA 1
ATOM 808 C C . LEU A 1 99 ? -1.326 -6.868 -4.538 1.00 90.69 99 LEU A C 1
ATOM 810 O O . LEU A 1 99 ? -0.146 -6.905 -4.883 1.00 90.69 99 LEU A O 1
ATOM 814 N N . GLY A 1 100 ? -2.174 -7.863 -4.810 1.00 92.19 100 GLY A N 1
ATOM 815 C CA . GLY A 1 100 ? -1.803 -9.062 -5.559 1.00 92.19 100 GLY A CA 1
ATOM 816 C C . GLY A 1 100 ? -1.391 -8.766 -7.008 1.00 92.19 100 GLY A C 1
ATOM 817 O O . GLY A 1 100 ? -0.450 -9.343 -7.528 1.00 92.19 100 GLY A O 1
ATOM 818 N N . ALA A 1 101 ? -2.005 -7.820 -7.708 1.00 91.62 101 ALA A N 1
ATOM 819 C CA . ALA A 1 101 ? -1.562 -7.502 -9.065 1.00 91.62 101 ALA A CA 1
ATOM 820 C C . ALA A 1 101 ? -0.141 -6.900 -9.071 1.00 91.62 101 ALA A C 1
ATOM 822 O O . ALA A 1 101 ? 0.720 -7.328 -9.848 1.00 91.62 101 ALA A O 1
ATOM 823 N N . VAL A 1 102 ? 0.138 -5.959 -8.162 1.00 88.94 102 VAL A N 1
ATOM 824 C CA . VAL A 1 102 ? 1.454 -5.304 -8.070 1.00 88.94 102 VAL A CA 1
ATOM 825 C C . VAL A 1 102 ? 2.538 -6.266 -7.613 1.00 88.94 102 VAL A C 1
ATOM 827 O O . VAL A 1 102 ? 3.559 -6.396 -8.291 1.00 88.94 102 VAL A O 1
ATOM 830 N N . MET A 1 103 ? 2.315 -6.977 -6.507 1.00 88.94 103 MET A N 1
ATOM 831 C CA . MET A 1 103 ? 3.301 -7.928 -5.997 1.00 88.94 103 MET A CA 1
ATOM 832 C C . MET A 1 103 ? 3.623 -9.001 -7.047 1.00 88.94 103 MET A C 1
ATOM 834 O O . MET A 1 103 ? 4.769 -9.415 -7.152 1.00 88.94 103 MET A O 1
ATOM 838 N N . GLY A 1 104 ? 2.643 -9.403 -7.860 1.00 88.81 104 GLY A N 1
ATOM 839 C CA . GLY A 1 104 ? 2.738 -10.518 -8.796 1.00 88.81 104 GLY A CA 1
ATOM 840 C C . GLY A 1 104 ? 3.505 -10.104 -10.035 1.00 88.81 104 GLY A C 1
ATOM 841 O O . GLY A 1 104 ? 4.364 -10.840 -10.507 1.00 88.81 104 GLY A O 1
ATOM 842 N N . THR A 1 105 ? 3.269 -8.872 -10.488 1.00 87.81 105 THR A N 1
ATOM 843 C CA . THR A 1 105 ? 4.023 -8.267 -11.586 1.00 87.81 105 THR A CA 1
ATOM 844 C C . THR A 1 105 ? 5.496 -8.106 -11.213 1.00 87.81 105 THR A C 1
ATOM 846 O O . THR A 1 105 ? 6.373 -8.511 -11.969 1.00 87.81 105 THR A O 1
ATOM 849 N N . VAL A 1 106 ? 5.796 -7.562 -10.031 1.00 85.25 106 VAL A N 1
ATOM 850 C CA . VAL A 1 106 ? 7.188 -7.345 -9.596 1.00 85.25 106 VAL A CA 1
ATOM 851 C C . VAL A 1 106 ? 7.910 -8.664 -9.303 1.00 85.25 106 VAL A C 1
ATOM 853 O O . VAL A 1 106 ? 9.100 -8.804 -9.584 1.00 85.25 106 VAL A O 1
ATOM 856 N N . CYS A 1 107 ? 7.179 -9.637 -8.767 1.00 85.06 107 CYS A N 1
ATOM 857 C CA . CYS A 1 107 ? 7.611 -11.016 -8.576 1.00 85.06 107 CYS A CA 1
ATOM 858 C C . CYS A 1 107 ? 7.998 -11.657 -9.922 1.00 85.06 107 CYS A C 1
ATOM 860 O O . CYS A 1 107 ? 9.122 -12.143 -10.054 1.00 85.06 107 CYS A O 1
ATOM 862 N N . GLU A 1 108 ? 7.145 -11.576 -10.947 1.00 85.38 108 GLU A N 1
ATOM 863 C CA . GLU A 1 108 ? 7.447 -12.123 -12.279 1.00 85.38 108 GLU A CA 1
ATOM 864 C C . GLU A 1 108 ? 8.647 -11.428 -12.945 1.00 85.38 108 GLU A C 1
ATOM 866 O O . GLU A 1 108 ? 9.434 -12.070 -13.642 1.00 85.38 108 GLU A O 1
ATOM 871 N N . LEU A 1 109 ? 8.835 -10.132 -12.679 1.00 83.62 109 LEU A N 1
ATOM 872 C CA . LEU A 1 109 ? 9.978 -9.355 -13.164 1.00 83.62 109 LEU A CA 1
ATOM 873 C C . LEU A 1 109 ? 11.276 -9.592 -12.372 1.00 83.62 109 LEU A C 1
ATOM 875 O O . LEU A 1 109 ? 12.332 -9.144 -12.807 1.00 83.62 109 LEU A O 1
ATOM 879 N N . GLY A 1 110 ? 11.229 -10.296 -11.236 1.00 81.69 110 GLY A N 1
ATOM 880 C CA . GLY A 1 110 ? 12.414 -10.596 -10.426 1.00 81.69 110 GLY A CA 1
ATOM 881 C C . GLY A 1 110 ? 12.999 -9.388 -9.684 1.00 81.69 110 GLY A C 1
ATOM 882 O O . GLY A 1 110 ? 14.161 -9.420 -9.291 1.00 81.69 110 GLY A O 1
ATOM 883 N N . VAL A 1 111 ? 12.207 -8.335 -9.452 1.00 82.12 111 VAL A N 1
ATOM 884 C CA . VAL A 1 111 ? 12.657 -7.056 -8.855 1.00 82.12 111 VAL A CA 1
ATOM 885 C C . VAL A 1 111 ? 11.953 -6.708 -7.529 1.00 82.12 111 VAL A C 1
ATOM 887 O O . VAL A 1 111 ? 11.523 -5.568 -7.332 1.00 82.12 111 VAL A O 1
ATOM 890 N N . PRO A 1 112 ? 11.848 -7.651 -6.564 1.00 82.56 112 PRO A N 1
ATOM 891 C CA . PRO A 1 112 ? 11.075 -7.483 -5.323 1.00 82.56 112 PRO A CA 1
ATOM 892 C C . PRO A 1 112 ? 11.519 -6.300 -4.458 1.00 82.56 112 PRO A C 1
ATOM 894 O O . PRO A 1 112 ? 10.733 -5.763 -3.682 1.00 82.56 112 PRO A O 1
ATOM 897 N N . HIS A 1 113 ? 12.774 -5.874 -4.587 1.00 80.31 113 HIS A N 1
ATOM 898 C CA . HIS A 1 113 ? 13.339 -4.793 -3.788 1.00 80.31 113 HIS A CA 1
ATOM 899 C C . HIS A 1 113 ? 12.689 -3.426 -4.072 1.00 80.31 113 HIS A C 1
ATOM 901 O O . HIS A 1 113 ? 12.656 -2.570 -3.191 1.00 80.31 113 HIS A O 1
ATOM 907 N N . THR A 1 114 ? 12.115 -3.239 -5.266 1.00 82.19 114 THR A N 1
ATOM 908 C CA . THR A 1 114 ? 11.412 -2.004 -5.661 1.00 82.19 114 THR A CA 1
ATOM 909 C C . THR A 1 114 ? 10.123 -1.765 -4.871 1.00 82.19 114 THR A C 1
ATOM 911 O O . THR A 1 114 ? 9.654 -0.634 -4.772 1.00 82.19 114 THR A O 1
ATOM 914 N N . ILE A 1 115 ? 9.565 -2.814 -4.260 1.00 83.62 115 ILE A N 1
ATOM 915 C CA . ILE A 1 115 ? 8.304 -2.761 -3.515 1.00 83.62 115 ILE A CA 1
ATOM 916 C C . ILE A 1 115 ? 8.479 -2.274 -2.075 1.00 83.62 115 ILE A C 1
ATOM 918 O O . ILE A 1 115 ? 7.523 -1.774 -1.485 1.00 83.62 115 ILE A O 1
ATOM 922 N N . THR A 1 116 ? 9.672 -2.371 -1.485 1.00 81.00 116 THR A N 1
ATOM 923 C CA . THR A 1 116 ? 9.886 -2.032 -0.066 1.00 81.00 116 THR A CA 1
ATOM 924 C C . THR A 1 116 ? 9.356 -0.648 0.338 1.00 81.00 116 THR A C 1
ATOM 926 O O . THR A 1 116 ? 8.711 -0.555 1.385 1.00 81.00 116 THR A O 1
ATOM 929 N N . PRO A 1 117 ? 9.524 0.428 -0.459 1.00 75.81 117 PRO A N 1
ATOM 930 C CA . PRO A 1 117 ? 8.941 1.729 -0.134 1.00 75.81 117 PRO A CA 1
ATOM 931 C C . PRO A 1 117 ? 7.406 1.712 -0.115 1.00 75.81 117 PRO A C 1
ATOM 933 O O . PRO A 1 117 ? 6.801 2.431 0.678 1.00 75.81 117 PRO A O 1
ATOM 936 N N . MET A 1 118 ? 6.763 0.877 -0.941 1.00 78.06 118 MET A N 1
ATOM 937 C CA . MET A 1 118 ? 5.309 0.698 -0.903 1.00 78.06 118 MET A CA 1
ATOM 938 C C . MET A 1 118 ? 4.858 -0.004 0.378 1.00 78.06 118 MET A C 1
ATOM 940 O O . MET A 1 118 ? 3.808 0.336 0.915 1.00 78.06 118 MET A O 1
ATOM 944 N N . LEU A 1 119 ? 5.667 -0.908 0.929 1.00 83.00 119 LEU A N 1
ATOM 945 C CA . LEU A 1 119 ? 5.349 -1.604 2.181 1.00 83.00 119 LEU A CA 1
ATOM 946 C C . LEU A 1 119 ? 5.398 -0.695 3.409 1.00 83.00 119 LEU A C 1
ATOM 948 O O . LEU A 1 119 ? 4.718 -0.958 4.397 1.00 83.00 119 LEU A O 1
ATOM 952 N N . ILE A 1 120 ? 6.107 0.436 3.339 1.00 84.12 120 ILE A N 1
ATOM 953 C CA . ILE A 1 120 ? 6.050 1.464 4.391 1.00 84.12 120 ILE A CA 1
ATOM 954 C C . ILE A 1 120 ? 4.604 1.963 4.587 1.00 84.12 120 ILE A C 1
ATOM 956 O O . ILE A 1 120 ? 4.230 2.347 5.696 1.00 84.12 120 ILE A O 1
ATOM 960 N N . MET A 1 121 ? 3.741 1.885 3.564 1.00 85.50 121 MET A N 1
ATOM 961 C CA . MET A 1 121 ? 2.314 2.209 3.698 1.00 85.50 121 MET A CA 1
ATOM 962 C C . MET A 1 121 ? 1.573 1.313 4.692 1.00 85.50 121 MET A C 1
ATOM 964 O O . MET A 1 121 ? 0.590 1.753 5.300 1.00 85.50 121 MET A O 1
ATOM 968 N N . GLU A 1 122 ? 2.020 0.073 4.878 1.00 87.25 122 GLU A N 1
ATOM 969 C CA . GLU A 1 122 ? 1.421 -0.877 5.817 1.00 87.25 122 GLU A CA 1
ATOM 970 C C . GLU A 1 122 ? 1.740 -0.514 7.271 1.00 87.25 122 GLU A C 1
ATOM 972 O O . GLU A 1 122 ? 0.969 -0.830 8.166 1.00 87.25 122 GLU A O 1
ATOM 977 N N . VAL A 1 123 ? 2.788 0.274 7.538 1.00 89.19 123 VAL A N 1
ATOM 978 C CA . VAL A 1 123 ? 3.098 0.731 8.908 1.00 89.19 123 VAL A CA 1
ATOM 979 C C . VAL A 1 123 ? 1.926 1.508 9.513 1.00 89.19 123 VAL A C 1
ATOM 981 O O . VAL A 1 123 ? 1.635 1.387 10.702 1.00 89.19 123 VAL A O 1
ATOM 984 N N . SER A 1 124 ? 1.197 2.264 8.685 1.00 91.44 124 SER A N 1
ATOM 985 C CA . SER A 1 124 ? 0.006 2.981 9.144 1.00 91.44 124 SER A CA 1
ATOM 986 C C . SER A 1 124 ? -1.121 2.050 9.608 1.00 91.44 124 SER A C 1
ATOM 988 O O . SER A 1 124 ? -1.887 2.462 10.466 1.00 91.44 124 SER A O 1
ATOM 990 N N . THR A 1 125 ? -1.220 0.800 9.137 1.00 89.44 125 THR A N 1
ATOM 991 C CA . THR A 1 125 ? -2.306 -0.124 9.527 1.00 89.44 125 THR A CA 1
ATOM 992 C C . THR A 1 125 ? -2.046 -0.845 10.847 1.00 89.44 125 THR A C 1
ATOM 994 O O . THR A 1 125 ? -2.981 -1.380 11.439 1.00 89.44 125 THR A O 1
ATOM 997 N N . ILE A 1 126 ? -0.821 -0.798 11.381 1.00 91.62 126 ILE A N 1
ATOM 998 C CA . ILE A 1 126 ? -0.497 -1.360 12.701 1.00 91.62 126 ILE A CA 1
ATOM 999 C C . ILE A 1 126 ? -1.405 -0.757 13.796 1.00 91.62 126 ILE A C 1
ATOM 1001 O O . ILE A 1 126 ? -2.098 -1.522 14.470 1.00 91.62 126 ILE A O 1
ATOM 1005 N N . PRO A 1 127 ? -1.497 0.583 13.961 1.00 92.88 127 PRO A N 1
ATOM 1006 C CA . PRO A 1 127 ? -2.439 1.182 14.903 1.00 92.88 127 PRO A CA 1
ATOM 1007 C C . PRO A 1 127 ? -3.902 0.827 14.630 1.00 92.88 127 PRO A C 1
ATOM 1009 O O . PRO A 1 127 ? -4.670 0.687 15.577 1.00 92.88 127 PRO A O 1
ATOM 1012 N N . LEU A 1 128 ? -4.294 0.662 13.362 1.00 90.12 128 LEU A N 1
ATOM 1013 C CA . LEU A 1 128 ? -5.660 0.277 13.002 1.00 90.12 128 LEU A CA 1
ATOM 1014 C C . LEU A 1 128 ? -5.995 -1.120 13.530 1.00 90.12 128 LEU A C 1
ATOM 1016 O O . LEU A 1 128 ? -7.027 -1.296 14.173 1.00 90.12 128 LEU A O 1
ATOM 1020 N N . ASN A 1 129 ? -5.096 -2.083 13.346 1.00 88.50 129 ASN A N 1
ATOM 1021 C CA . ASN A 1 129 ? -5.279 -3.450 13.833 1.00 88.50 129 ASN A CA 1
ATOM 1022 C C . ASN A 1 129 ? -5.358 -3.511 15.366 1.00 88.50 129 ASN A C 1
ATOM 1024 O O . ASN A 1 129 ? -6.108 -4.318 15.914 1.00 88.50 129 ASN A O 1
ATOM 1028 N N . LEU A 1 130 ? -4.664 -2.610 16.071 1.00 91.12 130 LEU A N 1
ATOM 1029 C CA . LEU A 1 130 ? -4.783 -2.495 17.528 1.00 91.12 130 LEU A CA 1
ATOM 1030 C C . LEU A 1 130 ? -6.183 -2.054 17.979 1.00 91.12 130 LEU A C 1
ATOM 1032 O O . LEU A 1 130 ? -6.591 -2.392 19.085 1.00 91.12 130 LEU A O 1
ATOM 1036 N N . THR A 1 131 ? -6.955 -1.351 17.144 1.00 88.25 131 THR A N 1
ATOM 1037 C CA . THR A 1 131 ? -8.315 -0.919 17.521 1.00 88.25 131 THR A CA 1
ATOM 1038 C C . THR A 1 131 ? -9.311 -2.074 17.643 1.00 88.25 131 THR A C 1
ATOM 1040 O O . THR A 1 131 ? -10.313 -1.929 18.340 1.00 88.25 131 THR A O 1
ATOM 1043 N N . GLY A 1 132 ? -9.023 -3.228 17.029 1.00 84.69 132 GLY A N 1
ATOM 1044 C CA . GLY A 1 132 ? -9.822 -4.450 17.163 1.00 84.69 132 GLY A CA 1
ATOM 1045 C C . GLY A 1 132 ? -9.526 -5.261 18.431 1.00 84.69 132 GLY A C 1
ATOM 1046 O O . GLY A 1 132 ? -10.226 -6.233 18.714 1.00 84.69 132 GLY A O 1
ATOM 1047 N N . ALA A 1 133 ? -8.500 -4.893 19.204 1.00 88.94 133 ALA A N 1
ATOM 1048 C CA . ALA A 1 133 ? -8.105 -5.623 20.401 1.00 88.94 133 ALA A CA 1
ATOM 1049 C C . ALA A 1 133 ? -9.067 -5.357 21.571 1.00 88.94 133 ALA A C 1
ATOM 1051 O O . ALA A 1 133 ? -9.147 -4.249 22.098 1.00 88.94 133 ALA A O 1
ATOM 1052 N N . THR A 1 134 ? -9.752 -6.402 22.040 1.00 89.12 134 THR A N 1
ATOM 1053 C CA . THR A 1 134 ? -10.740 -6.314 23.133 1.00 89.12 134 THR A CA 1
ATOM 1054 C C . THR A 1 134 ? -10.131 -6.072 24.516 1.00 89.12 134 THR A C 1
ATOM 1056 O O . THR A 1 134 ? -10.847 -5.704 25.443 1.00 89.12 134 THR A O 1
ATOM 1059 N N . PHE A 1 135 ? -8.821 -6.273 24.673 1.00 91.94 135 PHE A N 1
ATOM 1060 C CA . PHE A 1 135 ? -8.115 -6.134 25.950 1.00 91.94 135 PHE A CA 1
ATOM 1061 C C . PHE A 1 135 ? -7.580 -4.719 26.220 1.00 91.94 135 PHE A C 1
ATOM 1063 O O . PHE A 1 135 ? -7.087 -4.457 27.317 1.00 91.94 135 PHE A O 1
ATOM 1070 N N . LEU A 1 136 ? -7.630 -3.808 25.241 1.00 91.94 136 LEU A N 1
ATOM 1071 C CA . LEU A 1 136 ? -7.086 -2.461 25.401 1.00 91.94 136 LEU A CA 1
ATOM 1072 C C . LEU A 1 136 ? -8.079 -1.526 26.113 1.00 91.94 136 LEU A C 1
ATOM 1074 O O . LEU A 1 136 ? -9.278 -1.561 25.828 1.00 91.94 136 LEU A O 1
ATOM 1078 N N . PRO A 1 137 ? -7.602 -0.636 27.006 1.00 94.25 137 PRO A N 1
ATOM 1079 C CA . PRO A 1 137 ? -8.459 0.382 27.601 1.00 94.25 137 PRO A CA 1
ATOM 1080 C C . PRO A 1 137 ? -8.960 1.361 26.529 1.00 94.25 137 PRO A C 1
ATOM 1082 O O . PRO A 1 137 ? -8.271 1.635 25.545 1.00 94.25 137 PRO A O 1
ATOM 1085 N N . GLN A 1 138 ? -10.136 1.958 26.747 1.00 89.12 138 GLN A N 1
ATOM 1086 C CA . GLN A 1 138 ? -10.769 2.880 25.787 1.00 89.12 138 GLN A CA 1
ATOM 1087 C C . GLN A 1 138 ? -9.855 4.044 25.373 1.00 89.12 138 GLN A C 1
ATOM 1089 O O . GLN A 1 138 ? -9.827 4.429 24.205 1.00 89.12 138 GLN A O 1
ATOM 1094 N N . ILE A 1 139 ? -9.059 4.565 26.312 1.00 91.50 139 ILE A N 1
ATOM 1095 C CA . ILE A 1 139 ? -8.083 5.629 26.048 1.00 91.50 139 ILE A CA 1
ATOM 1096 C C . ILE A 1 139 ? -7.025 5.154 25.041 1.00 91.50 139 ILE A C 1
ATOM 1098 O O . ILE A 1 139 ? -6.691 5.888 24.116 1.00 91.50 139 ILE A O 1
ATOM 1102 N N . ALA A 1 140 ? -6.537 3.915 25.163 1.00 93.19 140 ALA A N 1
ATOM 1103 C CA . ALA A 1 140 ? -5.558 3.363 24.229 1.00 93.19 140 ALA A CA 1
ATOM 1104 C C . ALA A 1 140 ? -6.154 3.163 22.828 1.00 93.19 140 ALA A C 1
ATOM 1106 O O . ALA A 1 140 ? -5.475 3.440 21.843 1.00 93.19 140 ALA A O 1
ATOM 1107 N N . ILE A 1 141 ? -7.426 2.760 22.723 1.00 90.88 141 ILE A N 1
ATOM 1108 C CA . ILE A 1 141 ? -8.126 2.654 21.432 1.00 90.88 141 ILE A CA 1
ATOM 1109 C C . ILE A 1 141 ? -8.238 4.034 20.773 1.00 90.88 141 ILE A C 1
ATOM 1111 O O . ILE A 1 141 ? -7.951 4.169 19.585 1.00 90.88 141 ILE A O 1
ATOM 1115 N N . LEU A 1 142 ? -8.600 5.073 21.532 1.00 90.00 142 LEU A N 1
ATOM 1116 C CA . LEU A 1 142 ? -8.667 6.443 21.018 1.00 90.00 142 LEU A CA 1
ATOM 1117 C C . LEU A 1 142 ? -7.294 6.931 20.527 1.00 90.00 142 LEU A C 1
ATOM 1119 O O . LEU A 1 142 ? -7.191 7.483 19.431 1.00 90.00 142 LEU A O 1
ATOM 1123 N N . VAL A 1 143 ? -6.237 6.684 21.306 1.00 93.06 143 VAL A N 1
ATOM 1124 C CA . VAL A 1 143 ? -4.857 7.016 20.921 1.00 93.06 143 VAL A CA 1
ATOM 1125 C C . VAL A 1 143 ? -4.445 6.256 19.660 1.00 93.06 143 VAL A C 1
ATOM 1127 O O . VAL A 1 143 ? -3.888 6.863 18.748 1.00 93.06 143 VAL A O 1
ATOM 1130 N N . ALA A 1 144 ? -4.767 4.964 19.552 1.00 93.56 144 ALA A N 1
ATOM 1131 C CA . ALA A 1 144 ? -4.482 4.161 18.365 1.00 93.56 144 ALA A CA 1
ATOM 1132 C C . ALA A 1 144 ? -5.221 4.685 17.121 1.00 93.56 144 ALA A C 1
ATOM 1134 O O . ALA A 1 144 ? -4.625 4.767 16.050 1.00 93.56 144 ALA A O 1
ATOM 1135 N N . GLN A 1 145 ? -6.479 5.120 17.260 1.00 91.62 145 GLN A N 1
ATOM 1136 C CA . GLN A 1 145 ? -7.244 5.746 16.174 1.00 91.62 145 GLN A CA 1
ATOM 1137 C C . GLN A 1 145 ? -6.637 7.081 15.723 1.00 91.62 145 GLN A C 1
ATOM 1139 O O . GLN A 1 145 ? -6.556 7.347 14.523 1.00 91.62 145 GLN A O 1
ATOM 1144 N N . LEU A 1 146 ? -6.189 7.917 16.665 1.00 93.50 146 LEU A N 1
ATOM 1145 C CA . LEU A 1 146 ? -5.522 9.179 16.343 1.00 93.50 146 LEU A CA 1
ATOM 1146 C C . LEU A 1 146 ? -4.166 8.930 15.667 1.00 93.50 146 LEU A C 1
ATOM 1148 O O . LEU A 1 146 ? -3.864 9.537 14.642 1.00 93.50 146 LEU A O 1
ATOM 1152 N N . MET A 1 147 ? -3.382 7.994 16.204 1.00 95.75 147 MET A N 1
ATOM 1153 C CA . MET A 1 147 ? -2.097 7.581 15.645 1.00 95.75 147 MET A CA 1
ATOM 1154 C C . MET A 1 147 ? -2.261 7.014 14.231 1.00 95.75 147 MET A C 1
ATOM 1156 O O . MET A 1 147 ? -1.499 7.385 13.340 1.00 95.75 147 MET A O 1
ATOM 1160 N N . PHE A 1 148 ? -3.288 6.188 14.000 1.00 95.19 148 PHE A N 1
ATOM 1161 C CA . PHE A 1 148 ? -3.674 5.724 12.668 1.00 95.19 148 PHE A CA 1
ATOM 1162 C C . PHE A 1 148 ? -3.909 6.899 11.720 1.00 95.19 148 PHE A C 1
ATOM 1164 O O . PHE A 1 148 ? -3.294 6.954 10.662 1.00 95.19 148 PHE A O 1
ATOM 1171 N N . ALA A 1 149 ? -4.757 7.859 12.099 1.00 95.38 149 ALA A N 1
ATOM 1172 C CA . ALA A 1 149 ? -5.100 8.987 11.238 1.00 95.38 149 ALA A CA 1
ATOM 1173 C C . ALA A 1 149 ? -3.876 9.847 10.875 1.00 95.38 149 ALA A C 1
ATOM 1175 O O . ALA A 1 149 ? -3.709 10.227 9.714 1.00 95.38 149 ALA A O 1
ATOM 1176 N N . VAL A 1 150 ? -2.999 10.114 11.848 1.00 96.06 150 VAL A N 1
ATOM 1177 C CA . VAL A 1 150 ? -1.760 10.880 11.642 1.00 96.06 150 VAL A CA 1
ATOM 1178 C C . VAL A 1 150 ? -0.797 10.130 10.722 1.00 96.06 150 VAL A C 1
ATOM 1180 O O . VAL A 1 150 ? -0.320 10.701 9.741 1.00 96.06 150 VAL A O 1
ATOM 1183 N N . LEU A 1 151 ? -0.542 8.845 10.987 1.00 95.88 151 LEU A N 1
ATOM 1184 C CA . LEU A 1 151 ? 0.338 8.024 10.152 1.00 95.88 151 LEU A CA 1
ATOM 1185 C C . LEU A 1 151 ? -0.226 7.839 8.743 1.00 95.88 151 LEU A C 1
ATOM 1187 O O . LEU A 1 151 ? 0.526 7.911 7.775 1.00 95.88 151 LEU A O 1
ATOM 1191 N N . PHE A 1 152 ? -1.538 7.648 8.609 1.00 95.19 152 PHE A N 1
ATOM 1192 C CA . PHE A 1 152 ? -2.209 7.554 7.317 1.00 95.19 152 PHE A CA 1
ATOM 1193 C C . PHE A 1 152 ? -1.986 8.832 6.503 1.00 95.19 152 PHE A C 1
ATOM 1195 O O . PHE A 1 152 ? -1.603 8.761 5.338 1.00 95.19 152 PHE A O 1
ATOM 1202 N N . PHE A 1 153 ? -2.164 10.005 7.115 1.00 96.56 153 PHE A N 1
ATOM 1203 C CA . PHE A 1 153 ? -1.933 11.280 6.443 1.00 96.56 153 PHE A CA 1
ATOM 1204 C C . PHE A 1 153 ? -0.462 11.464 6.038 1.00 96.56 153 PHE A C 1
ATOM 1206 O O . PHE A 1 153 ? -0.167 11.673 4.862 1.00 96.56 153 PHE A O 1
ATOM 1213 N N . ILE A 1 154 ? 0.475 11.326 6.979 1.00 96.44 154 ILE A N 1
ATOM 1214 C CA . ILE A 1 154 ? 1.903 11.555 6.710 1.00 96.44 154 ILE A CA 1
ATOM 1215 C C . ILE A 1 154 ? 2.432 10.557 5.678 1.00 96.44 154 ILE A C 1
ATOM 1217 O O . ILE A 1 154 ? 3.053 10.952 4.693 1.00 96.44 154 ILE A O 1
ATOM 1221 N N . ILE A 1 155 ? 2.182 9.264 5.881 1.00 95.06 155 ILE A N 1
ATOM 1222 C CA . ILE A 1 155 ? 2.769 8.221 5.042 1.00 95.06 155 ILE A CA 1
ATOM 1223 C C . ILE A 1 155 ? 2.027 8.138 3.706 1.00 95.06 155 ILE A C 1
ATOM 1225 O O . ILE A 1 155 ? 2.647 8.265 2.654 1.00 95.06 155 ILE A O 1
ATOM 1229 N N . ARG A 1 156 ? 0.702 7.947 3.712 1.00 94.12 156 ARG A N 1
ATOM 1230 C CA . ARG A 1 156 ? -0.045 7.603 2.488 1.00 94.12 156 ARG A CA 1
ATOM 1231 C C . ARG A 1 156 ? -0.463 8.807 1.651 1.00 94.12 156 ARG A C 1
ATOM 1233 O O . ARG A 1 156 ? -0.596 8.658 0.438 1.00 94.12 156 ARG A O 1
ATOM 1240 N N . ILE A 1 157 ? -0.677 9.973 2.266 1.00 95.94 157 ILE A N 1
ATOM 1241 C CA . ILE A 1 157 ? -1.126 11.184 1.555 1.00 95.94 157 ILE A CA 1
ATOM 1242 C C . ILE A 1 157 ? 0.034 12.110 1.191 1.00 95.94 157 ILE A C 1
ATOM 1244 O O . ILE A 1 157 ? -0.041 12.767 0.159 1.00 95.94 157 ILE A O 1
ATOM 1248 N N . LEU A 1 158 ? 1.109 12.151 1.983 1.00 96.06 158 LEU A N 1
ATOM 1249 C CA . LEU A 1 158 ? 2.257 13.017 1.695 1.00 96.06 158 LEU A CA 1
ATOM 1250 C C . LEU A 1 158 ? 3.461 12.233 1.168 1.00 96.06 158 LEU A C 1
ATOM 1252 O O . LEU A 1 158 ? 3.905 12.465 0.046 1.00 96.06 158 LEU A O 1
ATOM 1256 N N . LEU A 1 159 ? 3.992 11.295 1.955 1.00 94.75 159 LEU A N 1
ATOM 1257 C CA . LEU A 1 159 ? 5.268 10.647 1.648 1.00 94.75 159 LEU A CA 1
ATOM 1258 C C . LEU A 1 159 ? 5.199 9.765 0.395 1.00 94.75 159 LEU A C 1
ATOM 1260 O O . LEU A 1 159 ? 6.059 9.877 -0.474 1.00 94.75 159 LEU A O 1
ATOM 1264 N N . VAL A 1 160 ? 4.194 8.899 0.274 1.00 93.12 160 VAL A N 1
ATOM 1265 C CA . VAL A 1 160 ? 4.137 7.929 -0.834 1.00 93.12 160 VAL A CA 1
ATOM 1266 C C . VAL A 1 160 ? 3.926 8.609 -2.188 1.00 93.12 160 VAL A C 1
ATOM 1268 O O . VAL A 1 160 ? 4.673 8.264 -3.099 1.00 93.12 160 VAL A O 1
ATOM 1271 N N . PRO A 1 161 ? 3.013 9.589 -2.365 1.00 94.56 161 PRO A N 1
ATOM 1272 C CA . PRO A 1 161 ? 2.927 10.323 -3.629 1.00 94.56 161 PRO A CA 1
ATOM 1273 C C . PRO A 1 161 ? 4.239 11.004 -4.019 1.00 94.56 161 PRO A C 1
ATOM 1275 O O . PRO A 1 161 ? 4.598 11.006 -5.192 1.00 94.56 161 PRO A O 1
ATOM 1278 N N . LEU A 1 162 ? 4.990 11.535 -3.045 1.00 94.88 162 LEU A N 1
ATOM 1279 C CA . LEU A 1 162 ? 6.307 12.125 -3.297 1.00 94.88 162 LEU A CA 1
ATOM 1280 C C . LEU A 1 162 ? 7.334 11.076 -3.738 1.00 94.88 162 LEU A C 1
ATOM 1282 O O . LEU A 1 162 ? 8.090 11.322 -4.677 1.00 94.88 162 LEU A O 1
ATOM 1286 N N . LEU A 1 163 ? 7.369 9.911 -3.084 1.00 91.81 163 LEU A N 1
ATOM 1287 C CA . LEU A 1 163 ? 8.254 8.807 -3.466 1.00 91.81 163 LEU A CA 1
ATOM 1288 C C . LEU A 1 163 ? 7.894 8.251 -4.848 1.00 91.81 163 LEU A C 1
ATOM 1290 O O . LEU A 1 163 ? 8.786 8.035 -5.661 1.00 91.81 163 LEU A O 1
ATOM 1294 N N . TRP A 1 164 ? 6.604 8.085 -5.138 1.00 93.06 164 TRP A N 1
ATOM 1295 C CA . TRP A 1 164 ? 6.121 7.642 -6.443 1.00 93.06 164 TRP A CA 1
ATOM 1296 C C . TRP A 1 164 ? 6.448 8.652 -7.546 1.00 93.06 164 TRP A C 1
ATOM 1298 O O . TRP A 1 164 ? 6.987 8.265 -8.576 1.00 93.06 164 TRP A O 1
ATOM 1308 N N . ALA A 1 165 ? 6.221 9.950 -7.322 1.00 94.31 165 ALA A N 1
ATOM 1309 C CA . ALA A 1 165 ? 6.564 10.987 -8.295 1.00 94.31 165 ALA A CA 1
ATOM 1310 C C . ALA A 1 165 ? 8.073 11.034 -8.581 1.00 94.31 165 ALA A C 1
ATOM 1312 O O . ALA A 1 165 ? 8.478 11.177 -9.733 1.00 94.31 165 ALA A O 1
ATOM 1313 N N . ARG A 1 166 ? 8.914 10.871 -7.547 1.00 92.19 166 ARG A N 1
ATOM 1314 C CA . ARG A 1 166 ? 10.367 10.726 -7.725 1.00 92.19 166 ARG A CA 1
ATOM 1315 C C . ARG A 1 166 ? 10.706 9.490 -8.547 1.00 92.19 166 ARG A C 1
ATOM 1317 O O . ARG A 1 166 ? 11.511 9.594 -9.458 1.00 92.19 166 ARG A O 1
ATOM 1324 N N . TRP A 1 167 ? 10.065 8.362 -8.261 1.00 87.69 167 TRP A N 1
ATOM 1325 C CA . TRP A 1 167 ? 10.308 7.112 -8.971 1.00 87.69 167 TRP A CA 1
ATOM 1326 C C . TRP A 1 167 ? 9.933 7.199 -10.455 1.00 87.69 167 TRP A C 1
ATOM 1328 O O . TRP A 1 167 ? 10.733 6.842 -11.314 1.00 87.69 167 TRP A O 1
ATOM 1338 N N . VAL A 1 168 ? 8.760 7.758 -10.762 1.00 91.25 168 VAL A N 1
ATOM 1339 C CA . VAL A 1 168 ? 8.314 8.031 -12.137 1.00 91.25 168 VAL A CA 1
ATOM 1340 C C . VAL A 1 168 ? 9.285 8.972 -12.846 1.00 91.25 168 VAL A C 1
ATOM 1342 O O . VAL A 1 168 ? 9.660 8.714 -13.986 1.00 91.25 168 VAL A O 1
ATOM 1345 N N . LYS A 1 169 ? 9.719 10.045 -12.175 1.00 91.81 169 LYS A N 1
ATOM 1346 C CA . LYS A 1 169 ? 10.693 10.987 -12.733 1.00 91.81 169 LYS A CA 1
ATOM 1347 C C . LYS A 1 169 ? 12.009 10.286 -13.087 1.00 91.81 169 LYS A C 1
ATOM 1349 O O . LYS A 1 169 ? 12.495 10.478 -14.194 1.00 91.81 169 LYS A O 1
ATOM 1354 N N . THR A 1 170 ? 12.546 9.464 -12.185 1.00 86.38 170 THR A N 1
ATOM 1355 C CA . THR A 1 170 ? 13.780 8.702 -12.425 1.00 86.38 170 THR A CA 1
ATOM 1356 C C . THR A 1 170 ? 13.640 7.773 -13.630 1.00 86.38 170 THR A C 1
ATOM 1358 O O . THR A 1 170 ? 14.509 7.789 -14.492 1.00 86.38 170 THR A O 1
ATOM 1361 N N . PHE A 1 171 ? 12.517 7.059 -13.765 1.00 84.62 171 PHE A N 1
ATOM 1362 C CA . PHE A 1 171 ? 12.261 6.216 -14.939 1.00 84.62 171 PHE A CA 1
ATOM 1363 C C . PHE A 1 171 ? 12.258 6.999 -16.258 1.00 84.62 171 PHE A C 1
ATOM 1365 O O . PHE A 1 171 ? 12.848 6.551 -17.239 1.00 84.62 171 PHE A O 1
ATOM 1372 N N . TYR A 1 172 ? 11.616 8.170 -16.283 1.00 87.00 172 TYR A N 1
ATOM 1373 C CA . TYR A 1 172 ? 11.587 9.021 -17.475 1.00 87.00 172 TYR A CA 1
ATOM 1374 C C . TYR A 1 172 ? 12.964 9.594 -17.829 1.00 87.00 172 TYR A C 1
ATOM 1376 O O . TYR A 1 172 ? 13.299 9.702 -19.007 1.00 87.00 172 TYR A O 1
ATOM 1384 N N . GLU A 1 173 ? 13.755 9.988 -16.827 1.00 86.56 173 GLU A N 1
ATOM 1385 C CA . GLU A 1 173 ? 15.109 10.509 -17.041 1.00 86.56 173 GLU A CA 1
ATOM 1386 C C . GLU A 1 173 ? 16.053 9.417 -17.559 1.00 86.56 173 GLU A C 1
ATOM 1388 O O . GLU A 1 173 ? 16.810 9.666 -18.494 1.00 86.56 173 GLU A O 1
ATOM 1393 N N . GLU A 1 174 ? 15.973 8.201 -17.016 1.00 81.31 174 GLU A N 1
ATOM 1394 C CA . GLU A 1 174 ? 16.774 7.066 -17.481 1.00 81.31 174 GLU A CA 1
ATOM 1395 C C . GLU A 1 174 ? 16.411 6.672 -18.918 1.00 81.31 174 GLU A C 1
ATOM 1397 O O . GLU A 1 174 ? 17.301 6.468 -19.739 1.00 81.31 174 GLU A O 1
ATOM 1402 N N . GLU A 1 175 ? 15.117 6.614 -19.256 1.00 80.00 175 GLU A N 1
ATOM 1403 C CA . GLU A 1 175 ? 14.658 6.284 -20.617 1.00 80.00 175 GLU A CA 1
ATOM 1404 C C . GLU A 1 175 ? 15.123 7.312 -21.662 1.00 80.00 175 GLU A C 1
ATOM 1406 O O . GLU A 1 175 ? 15.368 6.966 -22.819 1.00 80.00 175 GLU A O 1
ATOM 1411 N N . ALA A 1 176 ? 15.284 8.575 -21.261 1.00 76.81 176 ALA A N 1
ATOM 1412 C CA . ALA A 1 176 ? 15.787 9.623 -22.141 1.00 76.81 176 ALA A CA 1
ATOM 1413 C C . ALA A 1 176 ? 17.302 9.525 -22.406 1.00 76.81 176 ALA A C 1
ATOM 1415 O O . ALA A 1 176 ? 17.764 10.013 -23.440 1.00 76.81 176 ALA A O 1
ATOM 1416 N N . ILE A 1 177 ? 18.074 8.935 -21.484 1.00 75.94 177 ILE A N 1
ATOM 1417 C CA . ILE A 1 177 ? 19.545 8.924 -21.525 1.00 75.94 177 ILE A CA 1
ATOM 1418 C C . ILE A 1 177 ? 20.083 7.622 -22.129 1.00 75.94 177 ILE A C 1
ATOM 1420 O O . ILE A 1 177 ? 20.964 7.672 -22.990 1.00 75.94 177 ILE A O 1
ATOM 1424 N N . GLU A 1 178 ? 19.560 6.465 -21.724 1.00 69.31 178 GLU A N 1
ATOM 1425 C CA . GLU A 1 178 ? 20.002 5.156 -22.212 1.00 69.31 178 GLU A CA 1
ATOM 1426 C C . GLU A 1 178 ? 18.854 4.489 -22.988 1.00 69.31 178 GLU A C 1
ATOM 1428 O O . GLU A 1 178 ? 17.884 3.993 -22.419 1.00 69.31 178 GLU A O 1
ATOM 1433 N N . LYS A 1 179 ? 18.972 4.449 -24.327 1.00 61.09 179 LYS A N 1
ATOM 1434 C CA . LYS A 1 179 ? 18.025 3.722 -25.201 1.00 61.09 179 LYS A CA 1
ATOM 1435 C C . LYS A 1 179 ? 17.929 2.224 -24.876 1.00 61.09 179 LYS A C 1
ATOM 1437 O O . LYS A 1 179 ? 16.946 1.601 -25.258 1.00 61.09 179 LYS A O 1
ATOM 1442 N N . ASP A 1 180 ? 18.912 1.697 -24.150 1.00 59.53 180 ASP A N 1
ATOM 1443 C CA . ASP A 1 180 ? 18.998 0.313 -23.698 1.00 59.53 180 ASP A CA 1
ATOM 1444 C C . ASP A 1 180 ? 18.907 0.239 -22.165 1.00 59.53 180 ASP A C 1
ATOM 1446 O O . ASP A 1 180 ? 19.791 -0.303 -21.509 1.00 59.53 180 ASP A O 1
ATOM 1450 N N . ASN A 1 181 ? 17.853 0.796 -21.559 1.00 56.25 181 ASN A N 1
ATOM 1451 C CA . ASN A 1 181 ? 17.558 0.549 -20.143 1.00 56.25 181 ASN A CA 1
ATOM 1452 C C . ASN A 1 181 ? 17.312 -0.950 -19.915 1.00 56.25 181 ASN A C 1
ATOM 1454 O O . ASN A 1 181 ? 16.206 -1.458 -20.101 1.00 56.25 181 ASN A O 1
ATOM 1458 N N . VAL A 1 182 ? 18.353 -1.676 -19.512 1.00 64.88 182 VAL A N 1
ATOM 1459 C CA . VAL A 1 182 ? 18.313 -3.144 -19.457 1.00 64.88 182 VAL A CA 1
ATOM 1460 C C . VAL A 1 182 ? 17.513 -3.674 -18.256 1.00 64.88 182 VAL A C 1
ATOM 1462 O O . VAL A 1 182 ? 17.042 -4.814 -18.265 1.00 64.88 182 VAL A O 1
ATOM 1465 N N . CYS A 1 183 ? 17.299 -2.845 -17.227 1.00 73.75 183 CYS A N 1
ATOM 1466 C CA . CYS A 1 183 ? 16.713 -3.295 -15.963 1.00 73.75 183 CYS A CA 1
ATOM 1467 C C . CYS A 1 183 ? 15.208 -3.582 -16.035 1.00 73.75 183 CYS A C 1
ATOM 1469 O O . CYS A 1 183 ? 14.734 -4.529 -15.404 1.00 73.75 183 CYS A O 1
ATOM 1471 N N . PHE A 1 184 ? 14.447 -2.780 -16.784 1.00 79.06 184 PHE A N 1
ATOM 1472 C CA . PHE A 1 184 ? 12.992 -2.894 -16.851 1.00 79.06 184 PHE A CA 1
ATOM 1473 C C . PHE A 1 184 ? 12.518 -2.792 -18.295 1.00 79.06 184 PHE A C 1
ATOM 1475 O O . PHE A 1 184 ? 13.016 -1.961 -19.049 1.00 79.06 184 PHE A O 1
ATOM 1482 N N . PRO A 1 185 ? 11.522 -3.593 -18.701 1.00 84.50 185 PRO A N 1
ATOM 1483 C CA . PRO A 1 185 ? 10.951 -3.430 -20.025 1.00 84.50 185 PRO A CA 1
ATOM 1484 C C . PRO A 1 185 ? 10.216 -2.084 -20.116 1.00 84.50 185 PRO A C 1
ATOM 1486 O O . PRO A 1 185 ? 9.517 -1.709 -19.177 1.00 84.50 185 PRO A O 1
ATOM 1489 N N . HIS A 1 186 ? 10.298 -1.394 -21.261 1.00 84.38 186 HIS A N 1
ATOM 1490 C CA . HIS A 1 186 ? 9.685 -0.066 -21.465 1.00 84.38 186 HIS A CA 1
ATOM 1491 C C . HIS A 1 186 ? 8.206 0.008 -21.063 1.00 84.38 186 HIS A C 1
ATOM 1493 O O . HIS A 1 186 ? 7.744 1.020 -20.552 1.00 84.38 186 HIS A O 1
ATOM 1499 N N . TRP A 1 187 ? 7.442 -1.076 -21.228 1.00 87.12 187 TRP A N 1
ATOM 1500 C CA . TRP A 1 187 ? 6.028 -1.086 -20.851 1.00 87.12 187 TRP A CA 1
ATOM 1501 C C . TRP A 1 187 ? 5.786 -0.978 -19.334 1.00 87.12 187 TRP A C 1
ATOM 1503 O O . TRP A 1 187 ? 4.680 -0.630 -18.914 1.00 87.12 187 TRP A O 1
ATOM 1513 N N . PHE A 1 188 ? 6.791 -1.262 -18.500 1.00 86.62 188 PHE A N 1
ATOM 1514 C CA . PHE A 1 188 ? 6.665 -1.260 -17.044 1.00 86.62 188 PHE A CA 1
ATOM 1515 C C . PHE A 1 188 ? 6.379 0.137 -16.479 1.00 86.62 188 PHE A C 1
ATOM 1517 O O . PHE A 1 188 ? 5.659 0.252 -15.487 1.00 86.62 188 PHE A O 1
ATOM 1524 N N . ILE A 1 189 ? 6.838 1.207 -17.143 1.00 88.94 189 ILE A N 1
ATOM 1525 C CA . ILE A 1 189 ? 6.546 2.585 -16.719 1.00 88.94 189 ILE A CA 1
ATOM 1526 C C . ILE A 1 189 ? 5.038 2.866 -16.703 1.00 88.94 189 ILE A C 1
ATOM 1528 O 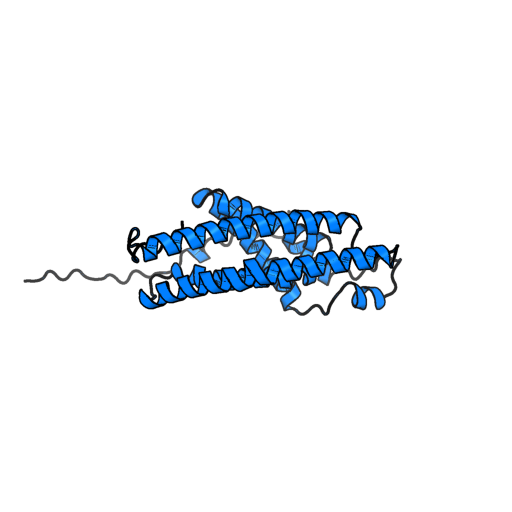O . ILE A 1 189 ? 4.522 3.452 -15.751 1.00 88.94 189 ILE A O 1
ATOM 1532 N N . TYR A 1 190 ? 4.300 2.370 -17.702 1.00 91.19 190 TYR A N 1
ATOM 1533 C CA . TYR A 1 190 ? 2.846 2.521 -17.765 1.00 91.19 190 TYR A CA 1
ATOM 1534 C C . TYR A 1 190 ? 2.162 1.773 -16.627 1.00 91.19 190 TYR A C 1
ATOM 1536 O O . TYR A 1 190 ? 1.183 2.254 -16.064 1.00 91.19 190 TYR A O 1
ATOM 1544 N N . VAL A 1 191 ? 2.708 0.619 -16.251 1.00 89.25 191 VAL A N 1
ATOM 1545 C CA . VAL A 1 191 ? 2.203 -0.178 -15.137 1.00 89.25 191 VAL A CA 1
ATOM 1546 C C . VAL A 1 191 ? 2.400 0.556 -13.811 1.00 89.25 191 VAL A C 1
ATOM 1548 O O . VAL A 1 191 ? 1.441 0.705 -13.053 1.00 89.25 191 VAL A O 1
ATOM 1551 N N . VAL A 1 192 ? 3.592 1.105 -13.560 1.00 89.81 192 VAL A N 1
ATOM 1552 C CA . VAL A 1 192 ? 3.880 1.928 -12.370 1.00 89.81 192 VAL A CA 1
ATOM 1553 C C . VAL A 1 192 ? 2.998 3.179 -12.320 1.00 89.81 192 VAL A C 1
ATOM 1555 O O . VAL A 1 192 ? 2.507 3.548 -11.249 1.00 89.81 192 VAL A O 1
ATOM 1558 N N . LEU A 1 193 ? 2.760 3.822 -13.466 1.00 93.00 193 LEU A N 1
ATOM 1559 C CA . LEU A 1 193 ? 1.891 4.992 -13.565 1.00 93.00 193 LEU A CA 1
ATOM 1560 C C . LEU A 1 193 ? 0.433 4.653 -13.238 1.00 93.00 193 LEU A C 1
ATOM 1562 O O . LEU A 1 193 ? -0.163 5.288 -12.367 1.00 93.00 193 LEU A O 1
ATOM 1566 N N . VAL A 1 194 ? -0.131 3.639 -13.900 1.00 92.94 194 VAL A N 1
ATOM 1567 C CA . VAL A 1 194 ? -1.529 3.225 -13.712 1.00 92.94 194 VAL A CA 1
ATOM 1568 C C . VAL A 1 194 ? -1.763 2.768 -12.275 1.00 92.94 194 VAL A C 1
ATOM 1570 O O . VAL A 1 194 ? -2.682 3.263 -11.619 1.00 92.94 194 VAL A O 1
ATOM 1573 N N . PHE A 1 195 ? -0.913 1.882 -11.745 1.00 90.00 195 PHE A N 1
ATOM 1574 C CA . PHE A 1 195 ? -1.055 1.426 -10.363 1.00 90.00 195 PHE A CA 1
ATOM 1575 C C . PHE A 1 195 ? -0.847 2.559 -9.359 1.00 90.00 195 PHE A C 1
ATOM 1577 O O . PHE A 1 195 ? -1.599 2.640 -8.392 1.00 90.00 195 PHE A O 1
ATOM 1584 N N . GLY A 1 196 ? 0.102 3.468 -9.589 1.00 91.44 196 GLY A N 1
ATOM 1585 C CA . GLY A 1 196 ? 0.302 4.628 -8.722 1.00 91.44 196 GLY A CA 1
ATOM 1586 C C . GLY A 1 196 ? -0.931 5.525 -8.642 1.00 91.44 196 GLY A C 1
ATOM 1587 O O . GLY A 1 196 ? -1.414 5.821 -7.549 1.00 91.44 196 GLY A O 1
ATOM 1588 N N . VAL A 1 197 ? -1.506 5.895 -9.790 1.00 94.75 197 VAL A N 1
ATOM 1589 C CA . VAL A 1 197 ? -2.724 6.721 -9.848 1.00 94.75 197 VAL A CA 1
ATOM 1590 C C . VAL A 1 197 ? -3.892 6.038 -9.139 1.00 94.75 197 VAL A C 1
ATOM 1592 O O . VAL A 1 197 ? -4.587 6.677 -8.342 1.00 94.75 197 VAL A O 1
ATOM 1595 N N . LEU A 1 198 ? -4.096 4.742 -9.380 1.00 91.88 198 LEU A N 1
ATOM 1596 C CA . LEU A 1 198 ? -5.145 3.969 -8.716 1.00 91.88 198 LEU A CA 1
ATOM 1597 C C . LEU A 1 198 ? -4.929 3.916 -7.193 1.00 91.88 198 LEU A C 1
ATOM 1599 O O . LEU A 1 198 ? -5.869 4.167 -6.437 1.00 91.88 198 LEU A O 1
ATOM 1603 N N . PHE A 1 199 ? -3.696 3.689 -6.727 1.00 90.00 199 PHE A N 1
ATOM 1604 C CA . PHE A 1 199 ? -3.380 3.576 -5.298 1.00 90.00 199 PHE A CA 1
ATOM 1605 C C . PHE A 1 199 ? -3.571 4.911 -4.591 1.00 90.00 199 PHE A C 1
ATOM 1607 O O . PHE A 1 199 ? -4.120 4.963 -3.491 1.00 90.00 199 PHE A O 1
ATOM 1614 N N . HIS A 1 200 ? -3.149 6.009 -5.213 1.00 93.00 200 HIS A N 1
ATOM 1615 C CA . HIS A 1 200 ? -3.328 7.345 -4.655 1.00 93.00 200 HIS A CA 1
ATOM 1616 C C . HIS A 1 200 ? -4.792 7.771 -4.638 1.00 93.00 200 HIS A C 1
ATOM 1618 O O . HIS A 1 200 ? -5.241 8.353 -3.650 1.00 93.00 200 HIS A O 1
ATOM 1624 N N . SER A 1 201 ? -5.556 7.411 -5.669 1.00 94.12 201 SER A N 1
ATOM 1625 C CA . SER A 1 201 ? -7.003 7.642 -5.705 1.00 94.12 201 SER A CA 1
ATOM 1626 C C . SER A 1 201 ? -7.708 6.885 -4.580 1.00 94.12 201 SER A C 1
ATOM 1628 O O . SER A 1 201 ? -8.529 7.463 -3.862 1.00 94.12 201 SER A O 1
ATOM 1630 N N . LEU A 1 202 ? -7.333 5.620 -4.365 1.00 90.25 202 LEU A N 1
ATOM 1631 C CA . LEU A 1 202 ? -7.844 4.810 -3.267 1.00 90.25 202 LEU A CA 1
ATOM 1632 C C . LEU A 1 202 ? -7.451 5.423 -1.915 1.00 90.25 202 LEU A C 1
ATOM 1634 O O . LEU A 1 202 ? -8.318 5.712 -1.096 1.00 90.25 202 LEU A O 1
ATOM 1638 N N . ASN A 1 203 ? -6.174 5.734 -1.692 1.00 92.31 203 ASN A N 1
ATOM 1639 C CA . ASN A 1 203 ? -5.717 6.361 -0.448 1.00 92.31 203 ASN A CA 1
ATOM 1640 C C . ASN A 1 203 ? -6.443 7.686 -0.159 1.00 92.31 203 ASN A C 1
ATOM 1642 O O . ASN A 1 203 ? -6.830 7.934 0.983 1.00 92.31 203 ASN A O 1
ATOM 1646 N N . PHE A 1 204 ? -6.702 8.509 -1.176 1.00 95.19 204 PHE A N 1
ATOM 1647 C CA . PHE A 1 204 ? -7.474 9.740 -1.022 1.00 95.19 204 PHE A CA 1
ATOM 1648 C C . PHE A 1 204 ? -8.944 9.473 -0.661 1.00 95.19 204 PHE A C 1
ATOM 1650 O O . PHE A 1 204 ? -9.500 10.139 0.217 1.00 95.19 204 PHE A O 1
ATOM 1657 N N . TYR A 1 205 ? -9.575 8.473 -1.283 1.00 93.81 205 TYR A N 1
ATOM 1658 C CA . TYR A 1 205 ? -10.921 8.023 -0.918 1.00 93.81 205 TYR A CA 1
ATOM 1659 C C . TYR A 1 205 ? -10.998 7.602 0.560 1.00 93.81 205 TYR A C 1
ATOM 1661 O O . TYR A 1 205 ? -11.861 8.083 1.303 1.00 93.81 205 TYR A O 1
ATOM 1669 N N . TRP A 1 206 ? -10.051 6.780 1.015 1.00 91.62 206 TRP A N 1
ATOM 1670 C CA . TRP A 1 206 ? -9.964 6.336 2.407 1.00 91.62 206 TRP A CA 1
ATOM 1671 C C . TRP A 1 206 ? -9.675 7.493 3.367 1.00 91.62 206 TRP A C 1
ATOM 1673 O O . TRP A 1 206 ? -10.322 7.599 4.407 1.00 91.62 206 TRP A O 1
ATOM 1683 N N . PHE A 1 207 ? -8.800 8.431 2.998 1.00 94.56 207 PHE A N 1
ATOM 1684 C CA . PHE A 1 207 ? -8.559 9.636 3.792 1.00 94.56 207 PHE A CA 1
ATOM 1685 C C . PHE A 1 207 ? -9.847 10.432 4.020 1.00 94.56 207 PHE A C 1
ATOM 1687 O O . PHE A 1 207 ? -10.148 10.824 5.148 1.00 94.56 207 PHE A O 1
ATOM 1694 N N . ARG A 1 208 ? -10.673 10.606 2.979 1.00 96.06 208 ARG A N 1
ATOM 1695 C CA . ARG A 1 208 ? -11.981 11.263 3.122 1.00 96.06 208 ARG A CA 1
ATOM 1696 C C . ARG A 1 208 ? -12.904 10.507 4.078 1.00 96.06 208 ARG A C 1
ATOM 1698 O O . ARG A 1 208 ? -13.602 11.157 4.858 1.00 96.06 208 ARG A O 1
ATOM 1705 N N . LYS A 1 209 ? -12.919 9.168 4.042 1.00 92.31 209 LYS A N 1
ATOM 1706 C CA . LYS A 1 209 ? -13.663 8.342 5.013 1.00 92.31 209 LYS A CA 1
ATOM 1707 C C . LYS A 1 209 ? -13.161 8.580 6.444 1.00 92.31 209 LYS A C 1
ATOM 1709 O O . LYS A 1 209 ? -13.977 8.867 7.321 1.00 92.31 209 LYS A O 1
ATOM 1714 N N . VAL A 1 210 ? -11.845 8.553 6.665 1.00 92.81 210 VAL A N 1
ATOM 1715 C CA . VAL A 1 210 ? -11.218 8.787 7.979 1.00 92.81 210 VAL A CA 1
ATOM 1716 C C . VAL A 1 210 ? -11.573 10.171 8.522 1.00 92.81 210 VAL A C 1
ATOM 1718 O O . VAL A 1 210 ? -12.074 10.281 9.640 1.00 92.81 210 VAL A O 1
ATOM 1721 N N . VAL A 1 211 ? -11.416 11.225 7.716 1.00 94.00 211 VAL A N 1
ATOM 1722 C CA . VAL A 1 211 ? -11.747 12.605 8.113 1.00 94.00 211 VAL A CA 1
ATOM 1723 C C . VAL A 1 211 ? -13.229 12.747 8.464 1.00 94.00 211 VAL A C 1
ATOM 1725 O O . VAL A 1 211 ? -13.567 13.350 9.483 1.00 94.00 211 VAL A O 1
ATOM 1728 N N . ARG A 1 212 ? -14.133 12.163 7.664 1.00 94.50 212 ARG A N 1
ATOM 1729 C CA . ARG A 1 212 ? -15.575 12.170 7.965 1.00 94.50 212 ARG A CA 1
ATOM 1730 C C . ARG A 1 212 ? -15.881 11.469 9.286 1.00 94.50 212 ARG A C 1
ATOM 1732 O O . ARG A 1 212 ? -16.679 11.987 10.060 1.00 94.50 212 ARG A O 1
ATOM 1739 N N . LYS A 1 213 ? -15.241 10.330 9.559 1.00 89.44 213 LYS A N 1
ATOM 1740 C CA . LYS A 1 213 ? -15.431 9.580 10.807 1.00 89.44 213 LYS A CA 1
ATOM 1741 C C . LYS A 1 213 ? -14.933 10.365 12.021 1.00 89.44 213 LYS A C 1
ATOM 1743 O O . LYS A 1 213 ? -15.652 10.472 13.008 1.00 89.44 213 LYS A O 1
ATOM 1748 N N . ILE A 1 214 ? -13.759 10.993 11.926 1.00 90.25 214 ILE A N 1
ATOM 1749 C CA . ILE A 1 214 ? -13.239 11.879 12.981 1.00 90.25 214 ILE A CA 1
ATOM 1750 C C . ILE A 1 214 ? -14.209 13.040 13.230 1.00 90.25 214 ILE A C 1
ATOM 1752 O O . ILE A 1 214 ? -14.541 13.318 14.379 1.00 90.25 214 ILE A O 1
ATOM 1756 N N . LYS A 1 215 ? -14.727 13.673 12.169 1.00 92.62 215 LYS A N 1
ATOM 1757 C CA . LYS A 1 215 ? -15.698 14.768 12.295 1.00 92.62 215 LYS A CA 1
ATOM 1758 C C . LYS A 1 215 ? -16.961 14.335 13.049 1.00 92.62 215 LYS A C 1
ATOM 1760 O O . LYS A 1 215 ? -17.361 15.037 13.971 1.00 92.62 215 LYS A O 1
ATOM 1765 N N . ARG A 1 216 ? -17.557 13.184 12.712 1.00 91.81 216 ARG A N 1
ATOM 1766 C CA . ARG A 1 216 ? -18.751 12.670 13.416 1.00 91.81 216 ARG A CA 1
ATOM 1767 C C . ARG A 1 216 ? -18.492 12.407 14.900 1.00 91.81 216 ARG A C 1
ATOM 1769 O O . ARG A 1 216 ? -19.323 12.755 15.735 1.00 91.81 216 ARG A O 1
ATOM 1776 N N . LYS A 1 217 ? -17.314 11.870 15.239 1.00 86.88 217 LYS A N 1
ATOM 1777 C CA . LYS A 1 217 ? -16.902 11.669 16.638 1.00 86.88 217 LYS A CA 1
ATOM 1778 C C . LYS A 1 217 ? -16.719 12.986 17.395 1.00 86.88 217 LYS A C 1
ATOM 1780 O O . LYS A 1 217 ? -17.100 13.063 18.556 1.00 86.88 217 LYS A O 1
ATOM 1785 N N . LEU A 1 218 ? -16.170 14.018 16.751 1.00 87.00 218 LEU A N 1
ATOM 1786 C CA . LEU A 1 218 ? -15.976 15.338 17.368 1.00 87.00 218 LEU A CA 1
ATOM 1787 C C . LEU A 1 218 ? -17.292 16.095 17.591 1.00 87.00 218 LEU A C 1
ATOM 1789 O O . LEU A 1 218 ? -17.418 16.804 18.581 1.00 87.00 218 LEU A O 1
ATOM 1793 N N . VAL A 1 219 ? -18.271 15.936 16.695 1.00 93.31 219 VAL A N 1
ATOM 1794 C CA . VAL A 1 219 ? -19.609 16.544 16.839 1.00 93.31 219 VAL A CA 1
ATOM 1795 C C . VAL A 1 219 ? -20.466 15.793 17.872 1.00 93.31 219 VAL A C 1
ATOM 1797 O O . VAL A 1 219 ? -21.458 16.326 18.356 1.00 93.31 219 VAL A O 1
ATOM 1800 N N . GLY A 1 220 ? -20.071 14.575 18.260 1.00 88.69 220 GLY A N 1
ATOM 1801 C CA . GLY A 1 220 ? -20.818 13.745 19.206 1.00 88.69 220 GLY A CA 1
ATOM 1802 C C . GLY A 1 220 ? -21.989 12.985 18.575 1.00 88.69 220 GLY A C 1
ATOM 1803 O O . GLY A 1 220 ? -22.816 12.440 19.302 1.00 88.69 220 GLY A O 1
ATOM 1804 N N . GLU A 1 221 ? -22.055 12.915 17.240 1.00 85.94 221 GLU A N 1
ATOM 1805 C CA . GLU A 1 221 ? -23.060 12.120 16.512 1.00 85.94 221 GLU A CA 1
ATOM 1806 C C . GLU A 1 221 ? -22.834 10.610 16.690 1.00 85.94 221 GLU A C 1
ATOM 1808 O O . GLU A 1 221 ? -23.773 9.821 16.634 1.00 85.94 221 GLU A O 1
ATOM 1813 N N . GLU A 1 222 ? -21.584 10.201 16.925 1.00 81.50 222 GLU A N 1
ATOM 1814 C CA . GLU A 1 222 ? -21.169 8.806 17.089 1.00 81.50 222 GLU A CA 1
ATOM 1815 C C . GLU A 1 222 ? -20.560 8.644 18.494 1.00 81.50 222 GLU A C 1
ATOM 1817 O O . GLU A 1 222 ? -19.581 9.317 18.836 1.00 81.50 222 GLU A O 1
ATOM 1822 N N . LYS A 1 223 ? -21.126 7.766 19.337 1.00 73.56 223 LYS A N 1
ATOM 1823 C CA . LYS A 1 223 ? -20.543 7.474 20.659 1.00 73.56 223 LYS A CA 1
ATOM 1824 C C . LYS A 1 223 ? -19.163 6.841 20.468 1.00 73.56 223 LYS A C 1
ATOM 1826 O O . LYS A 1 223 ? -18.985 5.967 19.625 1.00 73.56 223 LYS A O 1
ATOM 1831 N N . MET A 1 224 ? -18.188 7.222 21.299 1.00 63.22 224 MET A N 1
ATOM 1832 C CA . MET A 1 224 ? -16.812 6.697 21.210 1.00 63.22 224 MET A CA 1
ATOM 1833 C C . MET A 1 224 ? -16.705 5.168 21.384 1.00 63.22 224 MET A C 1
ATOM 1835 O O . MET A 1 224 ? -15.645 4.604 21.121 1.00 63.22 224 MET A O 1
ATOM 1839 N N . THR A 1 225 ? -17.780 4.504 21.813 1.00 57.53 225 THR A N 1
ATOM 1840 C CA . THR A 1 225 ? -17.844 3.071 22.110 1.00 57.53 225 THR A CA 1
ATOM 1841 C C . THR A 1 225 ? -17.985 2.155 20.894 1.00 57.53 225 THR A C 1
ATOM 1843 O O . THR A 1 225 ? -17.678 0.974 21.031 1.00 57.53 225 THR A O 1
ATOM 1846 N N . ASP A 1 226 ? -18.377 2.650 19.714 1.00 58.41 226 ASP A N 1
ATOM 1847 C CA . ASP A 1 226 ? -18.412 1.810 18.508 1.00 58.41 226 ASP A CA 1
ATOM 1848 C C . ASP A 1 226 ? -17.013 1.732 17.881 1.00 58.41 226 ASP A C 1
ATOM 1850 O O . ASP A 1 226 ? -16.578 2.554 17.070 1.00 58.41 226 ASP A O 1
ATOM 1854 N N . GLY A 1 227 ? -16.253 0.732 18.333 1.00 54.97 227 GLY A N 1
ATOM 1855 C CA . GLY A 1 227 ? -14.877 0.457 17.913 1.00 54.97 227 GLY A CA 1
ATOM 1856 C C . GLY A 1 227 ? -14.734 -0.091 16.490 1.00 54.97 227 GLY A C 1
ATOM 1857 O O . GLY A 1 227 ? -13.612 -0.312 16.044 1.00 54.97 227 GLY A O 1
ATOM 1858 N N . LYS A 1 228 ? -15.830 -0.299 15.753 1.00 55.06 228 LYS A N 1
ATOM 1859 C CA . LYS A 1 228 ? -15.766 -0.820 14.386 1.00 55.06 228 LYS A CA 1
ATOM 1860 C C . LYS A 1 228 ? -15.490 0.299 13.380 1.00 55.06 228 LYS A C 1
ATOM 1862 O O . LYS A 1 228 ? -16.277 1.234 13.214 1.00 55.06 228 LYS A O 1
ATOM 1867 N N . MET A 1 229 ? -14.343 0.227 12.704 1.00 52.72 229 MET A N 1
ATOM 1868 C CA . MET A 1 229 ? -14.090 0.978 11.471 1.00 52.72 229 MET A CA 1
ATOM 1869 C C . MET A 1 229 ? -14.691 0.223 10.282 1.00 52.72 229 MET A C 1
ATOM 1871 O O . MET A 1 229 ? -13.966 -0.427 9.544 1.00 52.72 229 MET A O 1
ATOM 1875 N N . GLU A 1 230 ? -16.013 0.291 10.137 1.00 50.78 230 GLU A N 1
ATOM 1876 C CA . GLU A 1 230 ? -16.692 0.035 8.854 1.00 50.78 230 GLU A CA 1
ATOM 1877 C C . GLU A 1 230 ? -16.683 1.313 7.989 1.00 50.78 230 GLU A C 1
ATOM 1879 O O . GLU A 1 230 ? -16.743 2.429 8.580 1.00 50.78 230 GLU A O 1
#

Radius of gyration: 22.77 Å; chains: 1; bounding box: 57×52×74 Å

pLDDT: mean 76.25, std 19.93, range [32.41, 96.56]

Foldseek 3Di:
DDDDDDDDPDPPPDPVPPPPPPDDPDDDDPDVLVCLLVCVVPPPPDPPPDDPPVCCVPQNDPDDPCLSVVLSVLLVQLVVLCVCCVPPHDLSNVVSVLSNVVSSVCSVLSRSNVCVLVCLLCVLCVLVVVLPDPPDDLVSNVVSLVSSLVSLCCRLVPPLLVVLVVVLVVLVVCVVPDVCPPNDDPCVSVVSVVSSVVSNVSSVVVNVLSVVVVVCVVVVVDPSPPSDPD

Organism: NCBI:txid265563